Protein AF-0000000066996683 (afdb_homodimer)

Structure (mmCIF, N/CA/C/O backbone):
data_AF-0000000066996683-model_v1
#
loop_
_entity.id
_entity.type
_entity.pdbx_description
1 polymer 'Ribonuclease 3'
#
loop_
_atom_site.group_PDB
_atom_site.id
_atom_site.type_symbol
_atom_site.label_atom_id
_atom_site.label_alt_id
_atom_site.label_comp_id
_atom_site.label_asym_id
_atom_site.label_entity_id
_atom_site.label_seq_id
_atom_site.pdbx_PDB_ins_code
_atom_site.Cartn_x
_atom_site.Cartn_y
_atom_site.Cartn_z
_atom_site.occupancy
_atom_site.B_iso_or_equiv
_atom_site.auth_seq_id
_atom_site.auth_comp_id
_atom_site.auth_asym_id
_atom_site.auth_atom_id
_atom_site.pdbx_PDB_model_num
ATOM 1 N N . MET A 1 1 ? -14.445 -39.344 -27.953 1 36.22 1 MET A N 1
ATOM 2 C CA . MET A 1 1 ? -14.539 -37.875 -28.078 1 36.22 1 MET A CA 1
ATOM 3 C C . MET A 1 1 ? -13.969 -37.219 -26.844 1 36.22 1 MET A C 1
ATOM 5 O O . MET A 1 1 ? -14.578 -37.25 -25.766 1 36.22 1 MET A O 1
ATOM 9 N N . SER A 1 2 ? -12.633 -37.344 -26.516 1 36.19 2 SER A N 1
ATOM 10 C CA . SER A 1 2 ? -11.844 -36.969 -25.344 1 36.19 2 SER A CA 1
ATOM 11 C C . SER A 1 2 ? -11.969 -35.469 -25.031 1 36.19 2 SER A C 1
ATOM 13 O O . SER A 1 2 ? -11.555 -34.625 -25.828 1 36.19 2 SER A O 1
ATOM 15 N N . GLY A 1 3 ? -13.125 -35 -24.531 1 36.84 3 GLY A N 1
ATOM 16 C CA . GLY A 1 3 ? -13.398 -33.625 -24.172 1 36.84 3 GLY A CA 1
ATOM 17 C C . GLY A 1 3 ? -12.203 -32.938 -23.516 1 36.84 3 GLY A C 1
ATOM 18 O O . GLY A 1 3 ? -11.852 -33.25 -22.391 1 36.84 3 GLY A O 1
ATOM 19 N N . LEU A 1 4 ? -11.195 -32.562 -24.219 1 37.62 4 LEU A N 1
ATOM 20 C CA . LEU A 1 4 ? -10.016 -31.812 -23.781 1 37.62 4 LEU A CA 1
ATOM 21 C C . LEU A 1 4 ? -10.406 -30.703 -22.812 1 37.62 4 LEU A C 1
ATOM 23 O O . LEU A 1 4 ? -11.234 -29.844 -23.156 1 37.62 4 LEU A O 1
ATOM 27 N N . LEU A 1 5 ? -10.648 -31 -21.562 1 40.16 5 LEU A N 1
ATOM 28 C CA . LEU A 1 5 ? -10.883 -29.953 -20.562 1 40.16 5 LEU A CA 1
ATOM 29 C C . LEU A 1 5 ? -10.109 -28.688 -20.922 1 40.16 5 LEU A C 1
ATOM 31 O O . LEU A 1 5 ? -9.016 -28.766 -21.484 1 40.16 5 LEU A O 1
ATOM 35 N N . PRO A 1 6 ? -10.789 -27.656 -21.312 1 43.16 6 PRO A N 1
ATOM 36 C CA . PRO A 1 6 ? -10.07 -26.422 -21.609 1 43.16 6 PRO A CA 1
ATOM 37 C C . PRO A 1 6 ? -8.859 -26.203 -20.719 1 43.16 6 PRO A C 1
ATOM 39 O O . PRO A 1 6 ? -8.828 -26.703 -19.594 1 43.16 6 PRO A O 1
ATOM 42 N N . PRO A 1 7 ? -7.66 -25.984 -21.25 1 43.66 7 PRO A N 1
ATOM 43 C CA . PRO A 1 7 ? -6.48 -25.75 -20.422 1 43.66 7 PRO A CA 1
ATOM 44 C C . PRO A 1 7 ? -6.789 -24.891 -19.203 1 43.66 7 PRO A C 1
ATOM 46 O O . PRO A 1 7 ? -7.602 -23.953 -19.281 1 43.66 7 PRO A O 1
ATOM 49 N N . LEU A 1 8 ? -6.758 -25.406 -17.984 1 46.69 8 LEU A N 1
ATOM 50 C CA . LEU A 1 8 ? -6.961 -24.703 -16.734 1 46.69 8 LEU A CA 1
ATOM 51 C C . LEU A 1 8 ? -6.391 -23.281 -16.812 1 46.69 8 LEU A C 1
ATOM 53 O O . LEU A 1 8 ? -5.211 -23.109 -17.109 1 46.69 8 LEU A O 1
ATOM 57 N N . GLN A 1 9 ? -7.215 -22.375 -17.25 1 60.06 9 GLN A N 1
ATOM 58 C CA . GLN A 1 9 ? -6.77 -21 -17.297 1 60.06 9 GLN A CA 1
ATOM 59 C C . GLN A 1 9 ? -6.32 -20.516 -15.914 1 60.06 9 GLN A C 1
ATOM 61 O O . GLN A 1 9 ? -7.004 -20.766 -14.914 1 60.06 9 GLN A O 1
ATOM 66 N N . ALA A 1 10 ? -5.055 -20.219 -15.797 1 65.69 10 ALA A N 1
ATOM 67 C CA . ALA A 1 10 ? -4.516 -19.734 -14.523 1 65.69 10 ALA A CA 1
ATOM 68 C C . ALA A 1 10 ? -5.297 -18.531 -14.023 1 65.69 10 ALA A C 1
ATOM 70 O O . ALA A 1 10 ? -5.766 -17.719 -14.82 1 65.69 10 ALA A O 1
ATOM 71 N N . PRO A 1 11 ? -5.766 -18.547 -12.742 1 71.69 11 PRO A N 1
ATOM 72 C CA . PRO A 1 11 ? -6.281 -17.297 -12.18 1 71.69 11 PRO A CA 1
ATOM 73 C C . PRO A 1 11 ? -5.332 -16.125 -12.398 1 71.69 11 PRO A C 1
ATOM 75 O O . PRO A 1 11 ? -4.137 -16.328 -12.625 1 71.69 11 PRO A O 1
ATOM 78 N N . PRO A 1 12 ? -5.941 -15.047 -12.469 1 70.56 12 PRO A N 1
ATOM 79 C CA . PRO A 1 12 ? -7.344 -14.703 -12.242 1 70.56 12 PRO A CA 1
ATOM 80 C C . PRO A 1 12 ? -8.188 -14.82 -13.508 1 70.56 12 PRO A C 1
ATOM 82 O O . PRO A 1 12 ? -7.801 -14.32 -14.57 1 70.56 12 PRO A O 1
ATOM 85 N N . ARG A 1 13 ? -9.359 -15.375 -13.422 1 73 13 ARG A N 1
ATOM 86 C CA . ARG A 1 13 ? -10.227 -15.68 -14.562 1 73 13 ARG A CA 1
ATOM 87 C C . ARG A 1 13 ? -10.945 -14.422 -15.055 1 73 13 ARG A C 1
ATOM 89 O O . ARG A 1 13 ? -11.422 -14.383 -16.188 1 73 13 ARG A O 1
ATOM 96 N N . ASN A 1 14 ? -10.938 -13.398 -14.266 1 77.94 14 ASN A N 1
ATOM 97 C CA . ASN A 1 14 ? -11.641 -12.18 -14.641 1 77.94 14 ASN A CA 1
ATOM 98 C C . ASN A 1 14 ? -10.672 -11.102 -15.125 1 77.94 14 ASN A C 1
ATOM 100 O O . ASN A 1 14 ? -10.969 -9.906 -15.039 1 77.94 14 ASN A O 1
ATOM 104 N N . TYR A 1 15 ? -9.477 -11.516 -15.406 1 87.88 15 TYR A N 1
ATOM 105 C CA . TYR A 1 15 ? -8.477 -10.594 -15.922 1 87.88 15 TYR A CA 1
ATOM 106 C C . TYR A 1 15 ? -7.68 -11.242 -17.062 1 87.88 15 TYR A C 1
ATOM 108 O O . TYR A 1 15 ? -7.184 -12.359 -16.922 1 87.88 15 TYR A O 1
ATOM 116 N N . ARG A 1 16 ? -7.609 -10.562 -18.125 1 89.38 16 ARG A N 1
ATOM 117 C CA . ARG A 1 16 ? -6.805 -11.039 -19.25 1 89.38 16 ARG A CA 1
ATOM 118 C C . ARG A 1 16 ? -5.512 -10.234 -19.375 1 89.38 16 ARG A C 1
ATOM 120 O O . ARG A 1 16 ? -5.543 -9.031 -19.641 1 89.38 16 ARG A O 1
ATOM 127 N N . PHE A 1 17 ? -4.461 -10.922 -19.266 1 93.06 17 PHE A N 1
ATOM 128 C CA . PHE A 1 17 ? -3.16 -10.266 -19.297 1 93.06 17 PHE A CA 1
ATOM 129 C C . PHE A 1 17 ? -2.814 -9.836 -20.719 1 93.06 17 PHE A C 1
ATOM 131 O O . PHE A 1 17 ? -2.906 -10.625 -21.656 1 93.06 17 PHE A O 1
ATOM 138 N N . SER A 1 18 ? -2.445 -8.617 -20.891 1 93.19 18 SER A N 1
ATOM 139 C CA . SER A 1 18 ? -1.873 -8.133 -22.141 1 93.19 18 SER A CA 1
ATOM 140 C C . SER A 1 18 ? -0.447 -8.648 -22.328 1 93.19 18 SER A C 1
ATOM 142 O O . SER A 1 18 ? -0.005 -8.867 -23.469 1 93.19 18 SER A O 1
ATOM 144 N N . THR A 1 19 ? 0.293 -8.805 -21.203 1 91.81 19 THR A N 1
ATOM 145 C CA . THR A 1 19 ? 1.646 -9.344 -21.156 1 91.81 19 THR A CA 1
ATOM 146 C C . THR A 1 19 ? 1.671 -10.68 -20.406 1 91.81 19 THR A C 1
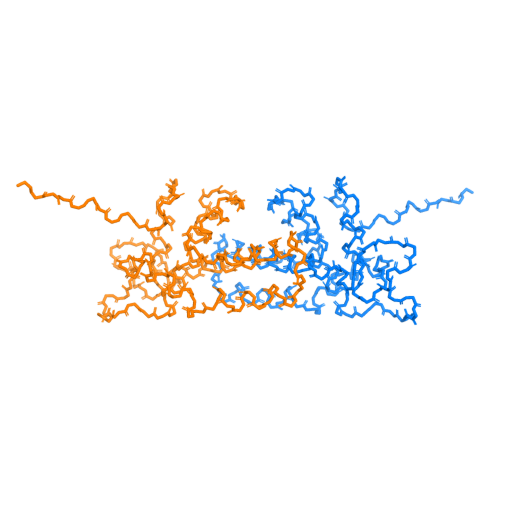ATOM 148 O O . THR A 1 19 ? 1.856 -10.711 -19.188 1 91.81 19 THR A O 1
ATOM 151 N N . PRO A 1 20 ? 1.553 -11.695 -21.141 1 89.5 20 PRO A N 1
ATOM 152 C CA . PRO A 1 20 ? 1.432 -13 -20.5 1 89.5 20 PRO A CA 1
ATOM 153 C C . PRO A 1 20 ? 2.631 -13.344 -19.625 1 89.5 20 PRO A C 1
ATOM 155 O O . PRO A 1 20 ? 2.496 -14.086 -18.641 1 89.5 20 PRO A O 1
ATOM 158 N N . THR A 1 21 ? 3.756 -12.75 -19.922 1 90.69 21 THR A N 1
ATOM 159 C CA . THR A 1 21 ? 4.965 -13.062 -19.172 1 90.69 21 THR A CA 1
ATOM 160 C C . THR A 1 21 ? 4.84 -12.594 -17.734 1 90.69 21 THR A C 1
ATOM 162 O O . THR A 1 21 ? 5.523 -13.109 -16.844 1 90.69 21 THR A O 1
ATOM 165 N N . LEU A 1 22 ? 4.02 -11.609 -17.5 1 93.81 22 LEU A N 1
ATOM 166 C CA . LEU A 1 22 ? 3.777 -11.156 -16.125 1 93.81 22 LEU A CA 1
ATOM 167 C C . LEU A 1 22 ? 3.061 -12.234 -15.32 1 93.81 22 LEU A C 1
ATOM 169 O O . LEU A 1 22 ? 3.354 -12.43 -14.141 1 93.81 22 LEU A O 1
ATOM 173 N N . LEU A 1 23 ? 2.131 -12.891 -15.984 1 92 23 LEU A N 1
ATOM 174 C CA . LEU A 1 23 ? 1.454 -14.008 -15.328 1 92 23 LEU A CA 1
ATOM 175 C C . LEU A 1 23 ? 2.436 -15.133 -15.023 1 92 23 LEU A C 1
ATOM 177 O O . LEU A 1 23 ? 2.408 -15.703 -13.93 1 92 23 LEU A O 1
ATOM 181 N N . ASP A 1 24 ? 3.27 -15.422 -15.984 1 90.12 24 ASP A N 1
ATOM 182 C CA . ASP A 1 24 ? 4.289 -16.438 -15.773 1 90.12 24 ASP A CA 1
ATOM 183 C C . ASP A 1 24 ? 5.184 -16.094 -14.586 1 90.12 24 ASP A C 1
ATOM 185 O O . ASP A 1 24 ? 5.406 -16.922 -13.703 1 90.12 24 ASP A O 1
ATOM 189 N N . GLU A 1 25 ? 5.664 -14.898 -14.531 1 92.69 25 GLU A N 1
ATOM 190 C CA . GLU A 1 25 ? 6.535 -14.461 -13.445 1 92.69 25 GLU A CA 1
ATOM 191 C C . GLU A 1 25 ? 5.832 -14.578 -12.094 1 92.69 25 GLU A C 1
ATOM 193 O O . GLU A 1 25 ? 6.445 -14.984 -11.102 1 92.69 25 GLU A O 1
ATOM 198 N N . ALA A 1 26 ? 4.547 -14.25 -12.078 1 95 26 ALA A N 1
ATOM 199 C CA . ALA A 1 26 ? 3.785 -14.266 -10.836 1 95 26 ALA A CA 1
ATOM 200 C C . ALA A 1 26 ? 3.701 -15.672 -10.258 1 95 26 ALA A C 1
ATOM 202 O O . ALA A 1 26 ? 3.529 -15.852 -9.047 1 95 26 ALA A O 1
ATOM 203 N N . THR A 1 27 ? 3.871 -16.672 -11.125 1 93.5 27 THR A N 1
ATOM 204 C CA . THR A 1 27 ? 3.654 -18.031 -10.672 1 93.5 27 THR A CA 1
ATOM 205 C C . THR A 1 27 ? 4.984 -18.734 -10.391 1 93.5 27 THR A C 1
ATOM 207 O O . THR A 1 27 ? 5.008 -19.875 -9.953 1 93.5 27 THR A O 1
ATOM 210 N N . ILE A 1 28 ? 6.055 -18.062 -10.547 1 91.5 28 ILE A N 1
ATOM 211 C CA . ILE A 1 28 ? 7.371 -18.656 -10.32 1 91.5 28 ILE A CA 1
ATOM 212 C C . ILE A 1 28 ? 7.82 -18.391 -8.891 1 91.5 28 ILE A C 1
ATOM 214 O O . ILE A 1 28 ? 8.07 -17.234 -8.516 1 91.5 28 ILE A O 1
ATOM 218 N N . ALA A 1 29 ? 7.906 -19.406 -8.125 1 90.5 29 ALA A N 1
ATOM 219 C CA . ALA A 1 29 ? 8.383 -19.266 -6.75 1 90.5 29 ALA A CA 1
ATOM 220 C C . ALA A 1 29 ? 9.867 -18.906 -6.719 1 90.5 29 ALA A C 1
ATOM 222 O O . ALA A 1 29 ? 10.594 -19.156 -7.688 1 90.5 29 ALA A O 1
ATOM 223 N N . ALA A 1 30 ? 10.328 -18.359 -5.633 1 85.06 30 ALA A N 1
ATOM 224 C CA . ALA A 1 30 ? 11.75 -18.078 -5.445 1 85.06 30 ALA A CA 1
ATOM 225 C C . ALA A 1 30 ? 12.57 -19.359 -5.391 1 85.06 30 ALA A C 1
ATOM 227 O O . ALA A 1 30 ? 12.094 -20.391 -4.895 1 85.06 30 ALA A O 1
ATOM 228 N N . GLY A 1 31 ? 13.859 -19.281 -5.941 1 78.94 31 GLY A N 1
ATOM 229 C CA . GLY A 1 31 ? 14.781 -20.391 -5.828 1 78.94 31 GLY A CA 1
ATOM 230 C C . GLY A 1 31 ? 14.766 -21.297 -7.043 1 78.94 31 GLY A C 1
ATOM 231 O O . GLY A 1 31 ? 15.562 -22.234 -7.133 1 78.94 31 GLY A O 1
ATOM 232 N N . VAL A 1 32 ? 13.836 -21.141 -7.914 1 74.88 32 VAL A N 1
ATOM 233 C CA . VAL A 1 32 ? 13.805 -21.953 -9.125 1 74.88 32 VAL A CA 1
ATOM 234 C C . VAL A 1 32 ? 14.992 -21.609 -10.016 1 74.88 32 VAL A C 1
ATOM 236 O O . VAL A 1 32 ? 15.227 -20.438 -10.32 1 74.88 32 VAL A O 1
ATOM 239 N N . PRO A 1 33 ? 15.992 -22.609 -10.258 1 68.38 33 PRO A N 1
ATOM 240 C CA . PRO A 1 33 ? 17.188 -22.359 -11.07 1 68.38 33 PRO A CA 1
ATOM 241 C C . PRO A 1 33 ? 16.844 -21.844 -12.469 1 68.38 33 PRO A C 1
ATOM 243 O O . PRO A 1 33 ? 15.797 -22.219 -13.023 1 68.38 33 PRO A O 1
ATOM 246 N N . ALA A 1 34 ? 17.594 -20.797 -12.852 1 60.56 34 ALA A N 1
ATOM 247 C CA . ALA A 1 34 ? 17.422 -20.188 -14.164 1 60.56 34 ALA A CA 1
ATOM 248 C C . ALA A 1 34 ? 17.531 -21.219 -15.281 1 60.56 34 ALA A C 1
ATOM 250 O O . ALA A 1 34 ? 16.938 -21.047 -16.344 1 60.56 34 ALA A O 1
ATOM 251 N N . ASP A 1 35 ? 18.641 -22.109 -15.195 1 54.16 35 ASP A N 1
ATOM 252 C CA . ASP A 1 35 ? 18.859 -23 -16.328 1 54.16 35 ASP A CA 1
ATOM 253 C C . ASP A 1 35 ? 17.578 -23.719 -16.734 1 54.16 35 ASP A C 1
ATOM 255 O O . ASP A 1 35 ? 17.578 -24.484 -17.703 1 54.16 35 ASP A O 1
ATOM 259 N N . SER A 1 36 ? 16.719 -23.875 -15.82 1 47.78 36 SER A N 1
ATOM 260 C CA . SER A 1 36 ? 15.539 -24.594 -16.297 1 47.78 36 SER A CA 1
ATOM 261 C C . SER A 1 36 ? 14.852 -23.844 -17.438 1 47.78 36 SER A C 1
ATOM 263 O O . SER A 1 36 ? 15 -22.625 -17.562 1 47.78 36 SER A O 1
ATOM 265 N N . GLN A 1 37 ?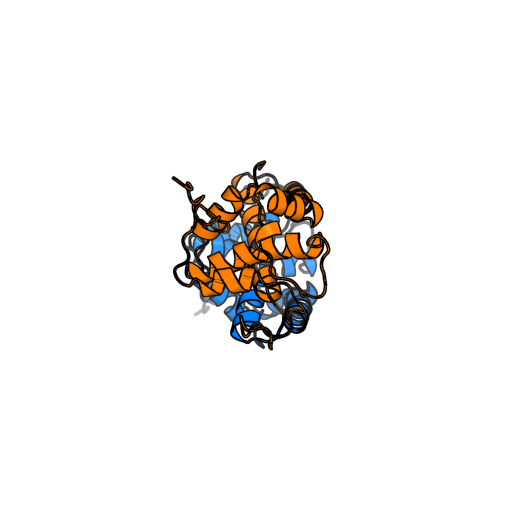 14.57 -24.422 -18.531 1 44.75 37 GLN A N 1
ATOM 266 C CA . GLN A 1 37 ? 14.117 -23.797 -19.781 1 44.75 37 GLN A CA 1
ATOM 267 C C . GLN A 1 37 ? 13.477 -22.438 -19.516 1 44.75 37 GLN A C 1
ATOM 269 O O . GLN A 1 37 ? 13.07 -21.734 -20.438 1 44.75 37 GLN A O 1
ATOM 274 N N . HIS A 1 38 ? 12.625 -22.328 -18.609 1 45.69 38 HIS A N 1
ATOM 275 C CA . HIS A 1 38 ? 11.68 -21.219 -18.641 1 45.69 38 HIS A CA 1
ATOM 276 C C . HIS A 1 38 ? 12.383 -19.891 -18.422 1 45.69 38 HIS A C 1
ATOM 278 O O . HIS A 1 38 ? 12.531 -19.109 -19.359 1 45.69 38 HIS A O 1
ATOM 284 N N . ILE A 1 39 ? 11.789 -18.859 -17.562 1 46.19 39 ILE A N 1
ATOM 285 C CA . ILE A 1 39 ? 11.773 -17.406 -17.516 1 46.19 39 ILE A CA 1
ATOM 286 C C . ILE A 1 39 ? 12.977 -16.906 -16.719 1 46.19 39 ILE A C 1
ATOM 288 O O . ILE A 1 39 ? 13.461 -17.594 -15.82 1 46.19 39 ILE A O 1
ATOM 292 N N . ASN A 1 40 ? 13.852 -16.219 -17.281 1 44.88 40 ASN A N 1
ATOM 293 C CA . ASN A 1 40 ? 14.883 -15.375 -16.688 1 44.88 40 ASN A CA 1
ATOM 294 C C . ASN A 1 40 ? 14.445 -14.82 -15.336 1 44.88 40 ASN A C 1
ATOM 296 O O . ASN A 1 40 ? 14.375 -13.609 -15.148 1 44.88 40 ASN A O 1
ATOM 300 N N . ALA A 1 41 ? 13.375 -15.484 -14.742 1 49.34 41 ALA A N 1
ATOM 301 C CA . ALA A 1 41 ? 13.117 -14.93 -13.414 1 49.34 41 ALA A CA 1
ATOM 302 C C . ALA A 1 41 ? 14.328 -15.109 -12.5 1 49.34 41 ALA A C 1
ATOM 304 O O . ALA A 1 41 ? 14.852 -16.219 -12.367 1 49.34 41 ALA A O 1
ATOM 305 N N . GLY A 1 42 ? 15.234 -14.344 -12.539 1 51.47 42 GLY A N 1
ATOM 306 C CA . GLY A 1 42 ? 16.359 -14.445 -11.617 1 51.47 42 GLY A CA 1
ATOM 307 C C . GLY A 1 42 ? 15.984 -15.102 -10.305 1 51.47 42 GLY A C 1
ATOM 308 O O . GLY A 1 42 ? 14.883 -15.633 -10.156 1 51.47 42 GLY A O 1
ATOM 309 N N . THR A 1 43 ? 16.891 -15.242 -9.297 1 61.22 43 THR A N 1
ATOM 310 C CA . THR A 1 43 ? 16.859 -15.836 -7.965 1 61.22 43 THR A CA 1
ATOM 311 C C . THR A 1 43 ? 15.719 -15.258 -7.137 1 61.22 43 THR A C 1
ATOM 313 O O . THR A 1 43 ? 15.242 -15.898 -6.191 1 61.22 43 THR A O 1
ATOM 316 N N . GLN A 1 44 ? 15.047 -14.281 -7.633 1 78.06 44 GLN A N 1
ATOM 317 C CA . GLN A 1 44 ? 14.07 -13.641 -6.75 1 78.06 44 GLN A CA 1
ATOM 318 C C . GLN A 1 44 ? 12.656 -14.133 -7.047 1 78.06 44 GLN A C 1
ATOM 320 O O . GLN A 1 44 ? 11.766 -14.023 -6.203 1 78.06 44 GLN A O 1
ATOM 325 N N . GLY A 1 45 ? 12.328 -14.828 -8.273 1 88.62 45 GLY A N 1
ATOM 326 C CA . GLY A 1 45 ? 11.008 -15.32 -8.617 1 88.62 45 GLY A CA 1
ATOM 327 C C . GLY A 1 45 ? 9.945 -14.234 -8.594 1 88.62 45 GLY A C 1
ATOM 328 O O . GLY A 1 45 ? 10.117 -13.18 -9.195 1 88.62 45 GLY A O 1
ATOM 329 N N . ASN A 1 46 ? 8.828 -14.516 -7.902 1 94.81 46 ASN A N 1
ATOM 330 C CA . ASN A 1 46 ? 7.691 -13.594 -7.93 1 94.81 46 ASN A CA 1
ATOM 331 C C . ASN A 1 46 ? 7.684 -12.68 -6.711 1 94.81 46 ASN A C 1
ATOM 333 O O . ASN A 1 46 ? 6.688 -12.008 -6.438 1 94.81 46 ASN A O 1
ATOM 337 N N . LYS A 1 47 ? 8.797 -12.508 -6.008 1 95.31 47 LYS A N 1
ATOM 338 C CA . LYS A 1 47 ? 8.828 -11.82 -4.719 1 95.31 47 LYS A CA 1
ATOM 339 C C . LYS A 1 47 ? 8.672 -10.312 -4.895 1 95.31 47 LYS A C 1
ATOM 341 O O . LYS A 1 47 ? 8.062 -9.648 -4.051 1 95.31 47 LYS A O 1
ATOM 346 N N . THR A 1 48 ? 9.227 -9.773 -5.961 1 94.56 48 THR A N 1
ATOM 347 C CA . THR A 1 48 ? 9.078 -8.344 -6.172 1 94.56 48 THR A CA 1
ATOM 348 C C . THR A 1 48 ? 7.641 -7.996 -6.555 1 94.56 48 THR A C 1
ATOM 350 O O . THR A 1 48 ? 7.113 -6.961 -6.145 1 94.56 48 THR A O 1
ATOM 353 N N . LEU A 1 49 ? 7.012 -8.828 -7.332 1 96.81 49 LEU A N 1
ATOM 354 C CA . LEU A 1 49 ? 5.598 -8.656 -7.637 1 96.81 49 LEU A CA 1
ATOM 355 C C . LEU A 1 49 ? 4.75 -8.781 -6.371 1 96.81 49 LEU A C 1
ATOM 357 O O . LEU A 1 49 ? 3.77 -8.055 -6.203 1 96.81 49 LEU A O 1
ATOM 361 N N . ALA A 1 50 ? 5.184 -9.68 -5.527 1 97.75 50 ALA A N 1
ATOM 362 C CA . ALA A 1 50 ? 4.449 -9.906 -4.285 1 97.75 50 ALA A CA 1
ATOM 363 C C . ALA A 1 50 ? 4.504 -8.672 -3.385 1 97.75 50 ALA A C 1
ATOM 365 O O . ALA A 1 50 ? 3.533 -8.367 -2.686 1 97.75 50 ALA A O 1
ATOM 366 N N . LEU A 1 51 ? 5.629 -8.008 -3.391 1 97.5 51 LEU A N 1
ATOM 367 C CA . LEU A 1 51 ? 5.723 -6.762 -2.631 1 97.5 51 LEU A CA 1
ATOM 368 C C . LEU A 1 51 ? 4.691 -5.75 -3.117 1 97.5 51 LEU A C 1
ATOM 370 O O . LEU A 1 51 ? 4.043 -5.078 -2.309 1 97.5 51 LEU A O 1
ATOM 374 N N . ILE A 1 52 ? 4.566 -5.68 -4.383 1 98.25 52 ILE A N 1
ATOM 375 C CA . ILE A 1 52 ? 3.586 -4.785 -4.988 1 98.25 52 ILE A CA 1
ATOM 376 C C . ILE A 1 52 ? 2.178 -5.223 -4.598 1 98.25 52 ILE A C 1
ATOM 378 O O . ILE A 1 52 ? 1.362 -4.402 -4.168 1 98.25 52 ILE A O 1
ATOM 382 N N . GLY A 1 53 ? 1.898 -6.488 -4.707 1 98.25 53 GLY A N 1
ATOM 383 C CA . GLY A 1 53 ? 0.593 -7.023 -4.352 1 98.25 53 GLY A CA 1
ATOM 384 C C . GLY A 1 53 ? 0.229 -6.797 -2.898 1 98.25 53 GLY A C 1
ATOM 385 O O . GLY A 1 53 ? -0.915 -6.457 -2.584 1 98.25 53 GLY A O 1
ATOM 386 N N . ASP A 1 54 ? 1.172 -6.984 -2.043 1 97.44 54 ASP A N 1
ATOM 387 C CA . ASP A 1 54 ? 0.956 -6.75 -0.619 1 97.44 54 ASP A CA 1
ATOM 388 C C . ASP A 1 54 ? 0.556 -5.301 -0.358 1 97.44 54 ASP A C 1
ATOM 390 O O . ASP A 1 54 ? -0.388 -5.035 0.39 1 97.44 54 ASP A O 1
ATOM 394 N N . ALA A 1 55 ? 1.259 -4.398 -0.949 1 98 55 ALA A N 1
ATOM 395 C CA . ALA A 1 55 ? 0.941 -2.982 -0.8 1 98 55 ALA A CA 1
ATOM 396 C C . ALA A 1 55 ? -0.457 -2.676 -1.327 1 98 55 ALA A C 1
ATOM 398 O O . ALA A 1 55 ? -1.18 -1.858 -0.751 1 98 55 ALA A O 1
ATOM 399 N N . LEU A 1 56 ? -0.813 -3.311 -2.387 1 98.44 56 LEU A N 1
ATOM 400 C CA . LEU A 1 56 ? -2.117 -3.064 -2.99 1 98.44 56 LEU A CA 1
ATOM 401 C C . LEU A 1 56 ? -3.236 -3.598 -2.104 1 98.44 56 LEU A C 1
ATOM 403 O O . LEU A 1 56 ? -4.309 -2.994 -2.02 1 98.44 56 LEU A O 1
ATOM 407 N N . ILE A 1 57 ? -3.033 -4.711 -1.482 1 97.5 57 ILE A N 1
ATOM 408 C CA . ILE A 1 57 ? -4.02 -5.25 -0.55 1 97.5 57 ILE A CA 1
ATOM 409 C C . ILE A 1 57 ? -4.227 -4.266 0.602 1 97.5 57 ILE A C 1
ATOM 411 O O . ILE A 1 57 ? -5.363 -3.973 0.977 1 97.5 57 ILE A O 1
ATOM 415 N N . ARG A 1 58 ? -3.131 -3.746 1.089 1 97.44 58 ARG A N 1
ATOM 416 C CA . ARG A 1 58 ? -3.203 -2.758 2.16 1 97.44 58 ARG A CA 1
ATOM 417 C C . ARG A 1 58 ? -3.949 -1.509 1.701 1 97.44 58 ARG A C 1
ATOM 419 O O . ARG A 1 58 ? -4.781 -0.971 2.436 1 97.44 58 ARG A O 1
ATOM 426 N N . LEU A 1 59 ? -3.623 -1.087 0.507 1 98.19 59 LEU A N 1
ATOM 427 C CA . LEU A 1 59 ? -4.27 0.093 -0.056 1 98.19 59 LEU A CA 1
ATOM 428 C C . LEU A 1 59 ? -5.77 -0.135 -0.218 1 98.19 59 LEU A C 1
ATOM 430 O O . LEU A 1 59 ? -6.574 0.737 0.118 1 98.19 59 LEU A O 1
ATOM 434 N N . ASP A 1 60 ? -6.133 -1.249 -0.711 1 97.38 60 ASP A N 1
ATOM 435 C CA . ASP A 1 60 ? -7.535 -1.587 -0.913 1 97.38 60 ASP A CA 1
ATOM 436 C C . ASP A 1 60 ? -8.297 -1.575 0.41 1 97.38 60 ASP A C 1
ATOM 438 O O . ASP A 1 60 ? -9.391 -1.003 0.5 1 97.38 60 ASP A O 1
ATOM 442 N N . VAL A 1 61 ? -7.758 -2.182 1.436 1 96.44 61 VAL A N 1
ATOM 443 C CA . VAL A 1 61 ? -8.391 -2.234 2.75 1 96.44 61 VAL A CA 1
ATOM 444 C C . VAL A 1 61 ? -8.523 -0.822 3.316 1 96.44 61 VAL A C 1
ATOM 446 O O . VAL A 1 61 ? -9.57 -0.465 3.865 1 96.44 61 VAL A O 1
ATOM 449 N N . ALA A 1 62 ? -7.488 -0.048 3.182 1 97.12 62 ALA A N 1
ATOM 450 C CA . ALA A 1 62 ? -7.5 1.316 3.703 1 97.12 62 ALA A CA 1
ATOM 451 C C . ALA A 1 62 ? -8.578 2.154 3.023 1 97.12 62 ALA A C 1
ATOM 453 O O . ALA A 1 62 ? -9.336 2.863 3.691 1 97.12 62 ALA A O 1
ATOM 454 N N . VAL A 1 63 ? -8.672 2.053 1.7 1 97.25 63 VAL A N 1
ATOM 455 C CA . VAL A 1 63 ? -9.648 2.826 0.942 1 97.25 63 VAL A CA 1
ATOM 456 C C . VAL A 1 63 ? -11.062 2.385 1.317 1 97.25 63 VAL A C 1
ATOM 458 O O . VAL A 1 63 ? -11.938 3.219 1.56 1 97.25 63 VAL A O 1
ATOM 461 N N . LYS A 1 64 ? -11.258 1.127 1.413 1 95.31 64 LYS A N 1
ATOM 462 C CA . LYS A 1 64 ? -12.57 0.609 1.781 1 95.31 64 LYS A CA 1
ATOM 463 C C . LYS A 1 64 ? -12.953 1.029 3.197 1 95.31 64 LYS A C 1
ATOM 465 O O . LYS A 1 64 ? -14.109 1.349 3.467 1 95.31 64 LYS A O 1
ATOM 470 N N . SER A 1 65 ? -11.984 0.942 4.051 1 93.62 65 SER A N 1
ATOM 471 C CA . SER A 1 65 ? -12.234 1.355 5.43 1 93.62 65 SER A CA 1
ATOM 472 C C . SER A 1 65 ? -12.633 2.826 5.5 1 93.62 65 SER A C 1
ATOM 474 O O . SER A 1 65 ? -13.5 3.203 6.293 1 93.62 65 SER A O 1
ATOM 476 N N . ARG A 1 66 ? -11.984 3.607 4.699 1 93.5 66 ARG A N 1
ATOM 477 C CA . ARG A 1 66 ? -12.32 5.027 4.648 1 93.5 66 ARG A CA 1
ATOM 478 C C . ARG A 1 66 ? -13.742 5.242 4.133 1 93.5 66 ARG A C 1
ATOM 480 O O . ARG A 1 66 ? -14.508 6.016 4.715 1 93.5 66 ARG A O 1
ATOM 487 N N . VAL A 1 67 ? -14.078 4.547 3.082 1 93 67 VAL A N 1
ATOM 488 C CA . VAL A 1 67 ? -15.398 4.676 2.475 1 93 67 VAL A CA 1
ATOM 489 C C . VAL A 1 67 ? -16.469 4.215 3.461 1 93 67 VAL A C 1
ATOM 491 O O . VAL A 1 67 ? -17.516 4.855 3.602 1 93 67 VAL A O 1
ATOM 494 N N . ALA A 1 68 ? -16.109 3.201 4.203 1 93.12 68 ALA A N 1
ATOM 495 C CA . ALA A 1 68 ? -17.062 2.617 5.145 1 93.12 68 ALA A CA 1
ATOM 496 C C . ALA A 1 68 ? -17.062 3.373 6.469 1 93.12 68 ALA A C 1
ATOM 498 O O . ALA A 1 68 ? -17.906 3.135 7.332 1 93.12 68 ALA A O 1
ATOM 499 N N . GLU A 1 69 ? -16.062 4.191 6.621 1 91.5 69 GLU A N 1
ATOM 500 C CA . GLU A 1 69 ? -15.883 4.918 7.875 1 91.5 69 GLU A CA 1
ATOM 501 C C . GLU A 1 69 ? -15.805 3.959 9.062 1 91.5 69 GLU A C 1
ATOM 503 O O . GLU A 1 69 ? -16.438 4.184 10.094 1 91.5 69 GLU A O 1
ATOM 508 N N . SER A 1 70 ? -15.117 2.885 8.891 1 90.31 70 SER A N 1
ATOM 509 C CA . SER A 1 70 ? -15.055 1.837 9.906 1 90.31 70 SER A CA 1
ATOM 510 C C . SER A 1 70 ? -13.961 2.123 10.93 1 90.31 70 SER A C 1
ATOM 512 O O . SER A 1 70 ? -13.922 1.504 11.992 1 90.31 70 SER A O 1
ATOM 514 N N . GLY A 1 71 ? -13.023 3.082 10.641 1 88.19 71 GLY A N 1
ATOM 515 C CA . GLY A 1 71 ? -11.961 3.443 11.57 1 88.19 71 GLY A CA 1
ATOM 516 C C . GLY A 1 71 ? -10.695 2.627 11.383 1 88.19 71 GLY A C 1
ATOM 517 O O . GLY A 1 71 ? -10.711 1.601 10.703 1 88.19 71 GLY A O 1
ATOM 518 N N . THR A 1 72 ? -9.562 3.049 11.961 1 93.19 72 THR A N 1
ATOM 519 C CA . THR A 1 72 ? -8.25 2.445 11.766 1 93.19 72 THR A CA 1
ATOM 520 C C . THR A 1 72 ? -8.18 1.078 12.438 1 93.19 72 THR A C 1
ATOM 522 O O . THR A 1 72 ? -7.512 0.169 11.938 1 93.19 72 THR A O 1
ATOM 525 N N . GLY A 1 73 ? -8.844 0.945 13.578 1 92.38 73 GLY A N 1
ATOM 526 C CA . GLY A 1 73 ? -8.852 -0.335 14.273 1 92.38 73 GLY A CA 1
ATOM 527 C C . GLY A 1 73 ? -9.43 -1.461 13.43 1 92.38 73 GLY A C 1
ATOM 528 O O . GLY A 1 73 ? -8.812 -2.521 13.305 1 92.38 73 GLY A O 1
ATOM 529 N N . ARG A 1 74 ? -10.555 -1.192 12.914 1 92.06 74 ARG A N 1
ATOM 530 C CA . ARG A 1 74 ? -11.195 -2.199 12.07 1 92.06 74 ARG A CA 1
ATOM 531 C C . ARG A 1 74 ? -10.359 -2.48 10.828 1 92.06 74 ARG A C 1
ATOM 533 O O . ARG A 1 74 ? -10.242 -3.631 10.398 1 92.06 74 ARG A O 1
ATOM 540 N N . ALA A 1 75 ? -9.797 -1.443 10.164 1 93.75 75 ALA A N 1
ATOM 541 C CA . ALA A 1 75 ? -8.945 -1.623 8.992 1 93.75 75 ALA A CA 1
ATOM 542 C C . ALA A 1 75 ? -7.773 -2.553 9.312 1 93.75 75 ALA A C 1
ATOM 544 O O . ALA A 1 75 ? -7.449 -3.443 8.516 1 93.75 75 ALA A O 1
ATOM 545 N N . THR A 1 76 ? -7.191 -2.383 10.492 1 93.81 76 THR A N 1
ATOM 546 C CA . THR A 1 76 ? -6.066 -3.207 10.914 1 93.81 76 THR A CA 1
ATOM 547 C C . THR A 1 76 ? -6.508 -4.648 11.141 1 93.81 76 THR A C 1
ATOM 549 O O . THR A 1 76 ? -5.816 -5.59 10.734 1 93.81 76 THR A O 1
ATOM 552 N N . GLU A 1 77 ? -7.609 -4.77 11.711 1 94.44 77 GLU A N 1
ATOM 553 C CA . GLU A 1 77 ? -8.156 -6.102 11.953 1 94.44 77 GLU A CA 1
ATOM 554 C C . GLU A 1 77 ? -8.406 -6.84 10.641 1 94.44 77 GLU A C 1
ATOM 556 O O . GLU A 1 77 ? -8.039 -8.008 10.5 1 94.44 77 GLU A O 1
ATOM 561 N N . VAL A 1 78 ? -8.992 -6.145 9.75 1 92.81 78 VAL A N 1
ATOM 562 C CA . VAL A 1 78 ? -9.289 -6.73 8.445 1 92.81 78 VAL A CA 1
ATOM 563 C C . VAL A 1 78 ? -7.996 -7.113 7.738 1 92.81 78 VAL A C 1
ATOM 565 O O . VAL A 1 7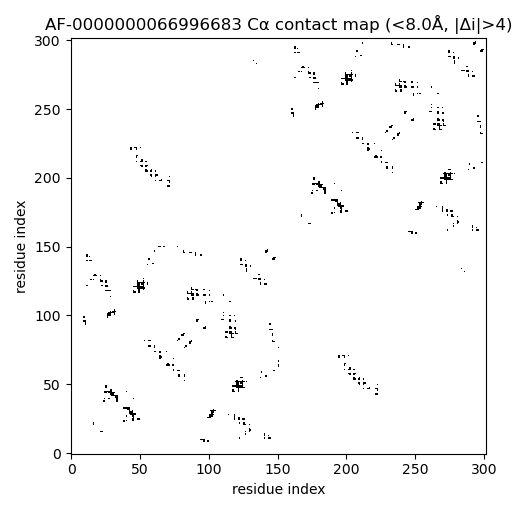8 ? -7.875 -8.219 7.203 1 92.81 78 VAL A O 1
ATOM 568 N N . LEU A 1 79 ? -7.047 -6.234 7.766 1 93.62 79 LEU A N 1
ATOM 569 C CA . LEU A 1 79 ? -5.773 -6.5 7.109 1 93.62 79 LEU A CA 1
ATOM 570 C C . LEU A 1 79 ? -5.09 -7.715 7.73 1 93.62 79 LEU A C 1
ATOM 572 O O . LEU A 1 79 ? -4.543 -8.555 7.012 1 93.62 79 LEU A O 1
ATOM 576 N N . CYS A 1 80 ? -5.113 -7.809 9.023 1 93.69 80 CYS A N 1
ATOM 577 C CA . CYS A 1 80 ? -4.52 -8.945 9.711 1 93.69 80 CYS A CA 1
ATOM 578 C C . CYS A 1 80 ? -5.203 -10.25 9.305 1 93.69 80 CYS A C 1
ATOM 580 O O . CYS A 1 80 ? -4.547 -11.281 9.18 1 93.69 80 CYS A O 1
ATOM 582 N N . GLU A 1 81 ? -6.41 -10.18 9.047 1 91.56 81 GLU A N 1
ATOM 583 C CA . GLU A 1 81 ? -7.176 -11.367 8.688 1 91.56 81 GLU A CA 1
ATOM 584 C C . GLU A 1 81 ? -6.93 -11.758 7.23 1 91.56 81 GLU A C 1
ATOM 586 O O . GLU A 1 81 ? -6.496 -12.875 6.945 1 91.56 81 GLU A O 1
ATOM 591 N N . ILE A 1 82 ? -7.059 -10.812 6.332 1 91.5 82 ILE A N 1
ATOM 592 C CA . ILE A 1 82 ? -7.066 -11.164 4.918 1 91.5 82 ILE A CA 1
ATOM 593 C C . ILE A 1 82 ? -5.637 -11.18 4.383 1 91.5 82 ILE A C 1
ATOM 595 O O . ILE A 1 82 ? -5.352 -11.828 3.373 1 91.5 82 ILE A O 1
ATOM 599 N N . GLY A 1 83 ? -4.797 -10.43 5.016 1 91 83 GLY A N 1
ATOM 600 C CA . GLY A 1 83 ? -3.426 -10.305 4.543 1 91 83 GLY A CA 1
ATOM 601 C C . GLY A 1 83 ? -2.492 -11.344 5.141 1 91 83 GLY A C 1
ATOM 602 O O . GLY A 1 83 ? -1.307 -11.383 4.801 1 91 83 GLY A O 1
ATOM 603 N N . SER A 1 84 ? -3.066 -12.164 5.977 1 92.62 84 SER A N 1
ATOM 604 C CA . SER A 1 84 ? -2.23 -13.18 6.605 1 92.62 84 SER A CA 1
ATOM 605 C C . SER A 1 84 ? -1.852 -14.273 5.613 1 92.62 84 SER A C 1
ATOM 607 O O . SER A 1 84 ? -2.594 -14.547 4.668 1 92.62 84 SER A O 1
ATOM 609 N N . ASN A 1 85 ? -0.666 -14.844 5.883 1 92.62 85 ASN A N 1
ATOM 610 C CA . ASN A 1 85 ? -0.261 -15.969 5.047 1 92.62 85 ASN A CA 1
ATOM 611 C C . ASN A 1 85 ? -1.323 -17.062 5.031 1 92.62 85 ASN A C 1
ATOM 613 O O . ASN A 1 85 ? -1.628 -17.625 3.979 1 92.62 85 ASN A O 1
ATOM 617 N N . ARG A 1 86 ? -1.863 -17.344 6.121 1 92.94 86 ARG A N 1
ATOM 618 C CA . ARG A 1 86 ? -2.877 -18.391 6.219 1 92.94 86 ARG A CA 1
ATOM 619 C C . ARG A 1 86 ? -4.078 -18.078 5.336 1 92.94 86 ARG A C 1
ATOM 621 O O . ARG A 1 86 ? -4.539 -18.922 4.574 1 92.94 86 ARG A O 1
ATOM 628 N N . SER A 1 87 ? -4.594 -16.875 5.449 1 94 87 SER A N 1
ATOM 629 C CA . SER A 1 87 ? -5.746 -16.469 4.648 1 94 87 SER A CA 1
ATOM 630 C C . SER A 1 87 ? -5.418 -16.484 3.16 1 94 87 SER A C 1
ATOM 632 O O . SER A 1 87 ? -6.199 -17 2.355 1 94 87 SER A O 1
ATOM 634 N N . LEU A 1 88 ? -4.273 -16.016 2.814 1 95.81 88 LEU A N 1
ATOM 635 C CA . LEU A 1 88 ? -3.879 -15.93 1.414 1 95.81 88 LEU A CA 1
ATOM 636 C C . LEU A 1 88 ? -3.646 -17.328 0.833 1 95.81 88 LEU A C 1
ATOM 638 O O . LEU A 1 88 ? -3.973 -17.578 -0.329 1 95.81 88 LEU A O 1
ATOM 642 N N . GLN A 1 89 ? -3.074 -18.141 1.67 1 93.94 89 GLN A N 1
ATOM 643 C CA . GLN A 1 89 ? -2.893 -19.516 1.235 1 93.94 89 GLN A CA 1
ATOM 644 C C . GLN A 1 89 ? -4.234 -20.188 0.969 1 93.94 89 GLN A C 1
ATOM 646 O O . GLN A 1 89 ? -4.391 -20.906 -0.021 1 93.94 89 GLN A O 1
ATOM 651 N N . ASP A 1 90 ? -5.133 -20.016 1.87 1 92.81 90 ASP A N 1
ATOM 652 C CA . ASP A 1 90 ? -6.469 -20.578 1.71 1 92.81 90 ASP A CA 1
ATOM 653 C C . ASP A 1 90 ? -7.125 -20.094 0.425 1 92.81 90 ASP A C 1
ATOM 655 O O . ASP A 1 90 ? -7.734 -20.875 -0.31 1 92.81 90 ASP A O 1
ATOM 659 N N . ILE A 1 91 ? -6.961 -18.906 0.154 1 91.56 91 ILE A N 1
ATOM 660 C CA . ILE A 1 91 ? -7.504 -18.297 -1.06 1 91.56 91 ILE A CA 1
ATOM 661 C C . ILE A 1 91 ? -6.848 -18.922 -2.285 1 91.56 91 ILE A C 1
ATOM 663 O O . ILE A 1 91 ? -7.531 -19.297 -3.244 1 91.56 91 ILE A O 1
ATOM 667 N N . GLY A 1 92 ? -5.523 -19.016 -2.27 1 91.81 92 GLY A N 1
ATOM 668 C CA . GLY A 1 92 ? -4.805 -19.625 -3.373 1 91.81 92 GLY A CA 1
ATOM 669 C C . GLY A 1 92 ? -5.262 -21.047 -3.67 1 91.81 92 GLY A C 1
ATOM 670 O O . GLY A 1 92 ? -5.434 -21.406 -4.832 1 91.81 92 GLY A O 1
ATOM 671 N N . ARG A 1 93 ? -5.484 -21.781 -2.65 1 90.94 93 ARG A N 1
ATOM 672 C CA . ARG A 1 93 ? -5.949 -23.156 -2.809 1 90.94 93 ARG A CA 1
ATOM 673 C C . ARG A 1 93 ? -7.367 -23.203 -3.375 1 90.94 93 ARG A C 1
ATOM 675 O O . ARG A 1 93 ? -7.668 -24.016 -4.254 1 90.94 93 ARG A O 1
ATOM 682 N N . GLN A 1 94 ? -8.195 -22.344 -2.863 1 88.44 94 GLN A N 1
ATOM 683 C CA . GLN A 1 94 ? -9.594 -22.312 -3.277 1 88.44 94 GLN A CA 1
ATOM 684 C C . GLN A 1 94 ? -9.719 -22 -4.766 1 88.44 94 GLN A C 1
ATOM 686 O O . GLN A 1 94 ? -10.609 -22.516 -5.441 1 88.44 94 GLN A O 1
ATOM 691 N N . VAL A 1 95 ? -8.812 -21.234 -5.293 1 86.44 95 VAL A N 1
ATOM 692 C CA . VAL A 1 95 ? -8.93 -20.828 -6.691 1 86.44 95 VAL A CA 1
ATOM 693 C C . VAL A 1 95 ? -8.055 -21.734 -7.562 1 86.44 95 VAL A C 1
ATOM 695 O O . VAL A 1 95 ? -7.945 -21.516 -8.773 1 86.44 95 VAL A O 1
ATOM 698 N N . GLY A 1 96 ? -7.336 -22.719 -6.973 1 86.31 96 GLY A N 1
ATOM 699 C CA . GLY A 1 96 ? -6.562 -23.719 -7.691 1 86.31 96 GLY A CA 1
ATOM 700 C C . GLY A 1 96 ? -5.199 -23.219 -8.125 1 86.31 96 GLY A C 1
ATOM 701 O O . GLY A 1 96 ? -4.629 -23.719 -9.094 1 86.31 96 GLY A O 1
ATOM 702 N N . LEU A 1 97 ? -4.691 -22.281 -7.41 1 90.5 97 LEU A N 1
ATOM 703 C CA . LEU A 1 97 ? -3.416 -21.688 -7.797 1 90.5 97 LEU A CA 1
ATOM 704 C C . LEU A 1 97 ? -2.264 -22.641 -7.52 1 90.5 97 LEU A C 1
ATOM 706 O O . LEU A 1 97 ? -1.192 -22.516 -8.117 1 90.5 97 LEU A O 1
ATOM 710 N N . ASP A 1 98 ? -2.438 -23.531 -6.559 1 88.94 98 ASP A N 1
ATOM 711 C CA . ASP A 1 98 ? -1.376 -24.453 -6.168 1 88.94 98 ASP A CA 1
ATOM 712 C C . ASP A 1 98 ? -0.909 -25.281 -7.355 1 88.94 98 ASP A C 1
ATOM 714 O O . ASP A 1 98 ? 0.248 -25.703 -7.41 1 88.94 98 ASP A O 1
ATOM 718 N N . GLU A 1 99 ? -1.755 -25.422 -8.398 1 87.62 99 GLU A N 1
ATOM 719 C CA . GLU A 1 99 ? -1.433 -26.219 -9.578 1 87.62 99 GLU A CA 1
ATOM 720 C C . GLU A 1 99 ? -0.585 -25.422 -10.57 1 87.62 99 GLU A C 1
ATOM 722 O O . GLU A 1 99 ? 0.013 -26 -11.484 1 87.62 99 GLU A O 1
ATOM 727 N N . PHE A 1 100 ? -0.495 -24.156 -10.312 1 88.56 100 PHE A N 1
ATOM 728 C CA . PHE A 1 100 ? 0.131 -23.297 -11.312 1 88.56 100 PHE A CA 1
ATOM 729 C C . PHE A 1 100 ? 1.456 -22.75 -10.797 1 88.56 100 PHE A C 1
ATOM 731 O O . PHE A 1 100 ? 2.221 -22.141 -11.555 1 88.56 100 PHE A O 1
ATOM 738 N N . VAL A 1 101 ? 1.761 -22.953 -9.547 1 91.56 101 VAL A N 1
ATOM 739 C CA . VAL A 1 101 ? 2.996 -22.438 -8.969 1 91.56 101 VAL A CA 1
ATOM 740 C C . VAL A 1 101 ? 4.188 -23.234 -9.492 1 91.56 101 VAL A C 1
ATOM 742 O O . VAL A 1 101 ? 4.211 -24.469 -9.391 1 91.56 101 VAL A O 1
ATOM 745 N N . ILE A 1 102 ? 5.039 -22.562 -10.109 1 87.69 102 ILE A N 1
ATOM 746 C CA . ILE A 1 102 ? 6.273 -23.172 -10.586 1 87.69 102 ILE A CA 1
ATOM 747 C C . ILE A 1 102 ? 7.324 -23.141 -9.477 1 87.69 102 ILE A C 1
ATOM 749 O O . ILE A 1 102 ? 7.707 -22.078 -9.008 1 87.69 102 ILE A O 1
ATOM 753 N N . ARG A 1 103 ? 7.738 -24.281 -9.039 1 84.94 103 ARG A N 1
ATOM 754 C CA . ARG A 1 103 ? 8.672 -24.438 -7.922 1 84.94 103 ARG A CA 1
ATOM 755 C C . ARG A 1 103 ? 9.898 -25.234 -8.344 1 84.94 103 ARG A C 1
ATOM 757 O O . ARG A 1 103 ? 9.977 -25.703 -9.484 1 84.94 103 ARG A O 1
ATOM 764 N N . ASP A 1 104 ? 10.891 -25.297 -7.383 1 76.19 104 ASP A N 1
ATOM 765 C CA . ASP A 1 104 ? 12.078 -26.141 -7.582 1 76.19 104 ASP A CA 1
ATOM 766 C C . ASP A 1 104 ? 11.68 -27.578 -7.875 1 76.19 104 ASP A C 1
ATOM 768 O O . ASP A 1 104 ? 10.992 -28.219 -7.078 1 76.19 104 ASP A O 1
ATOM 772 N N . PRO A 1 105 ? 12.062 -28.109 -9.023 1 72.31 105 PRO A N 1
ATOM 773 C CA . PRO A 1 105 ? 11.648 -29.453 -9.445 1 72.31 105 PRO A CA 1
ATOM 774 C C . PRO A 1 105 ? 12.109 -30.531 -8.477 1 72.31 105 PRO A C 1
ATOM 776 O O . PRO A 1 105 ? 11.578 -31.641 -8.492 1 72.31 105 PRO A O 1
ATOM 779 N N . THR A 1 106 ? 13.094 -30.156 -7.73 1 75.5 106 THR A N 1
ATOM 780 C CA . THR A 1 106 ? 13.586 -31.172 -6.801 1 75.5 106 THR A CA 1
ATOM 781 C C . THR A 1 106 ? 12.648 -31.297 -5.598 1 75.5 106 THR A C 1
ATOM 783 O O . THR A 1 106 ? 12.734 -32.281 -4.844 1 75.5 106 THR A O 1
ATOM 786 N N . ASN A 1 107 ? 11.773 -30.312 -5.504 1 73.44 107 ASN A N 1
ATOM 787 C CA . ASN A 1 107 ? 10.789 -30.359 -4.426 1 73.44 107 ASN A CA 1
ATOM 788 C C . ASN A 1 107 ? 9.461 -30.953 -4.895 1 73.44 107 ASN A C 1
ATOM 790 O O . ASN A 1 107 ? 8.688 -30.297 -5.59 1 73.44 107 ASN A O 1
ATOM 794 N N . ASP A 1 108 ? 9.188 -32.219 -4.602 1 73.25 108 ASP A N 1
ATOM 795 C CA . ASP A 1 108 ? 8 -32.938 -5.07 1 73.25 108 ASP A CA 1
ATOM 796 C C . ASP A 1 108 ? 6.828 -32.75 -4.113 1 73.25 108 ASP A C 1
ATOM 798 O O . ASP A 1 108 ? 5.719 -33.219 -4.383 1 73.25 108 ASP A O 1
ATOM 802 N N . GLY A 1 109 ? 7.047 -32.094 -3.105 1 80.81 109 GLY A N 1
ATOM 803 C CA . GLY A 1 109 ? 5.973 -31.906 -2.141 1 80.81 109 GLY A CA 1
ATOM 804 C C . GLY A 1 109 ? 5.004 -30.812 -2.537 1 80.81 109 GLY A C 1
ATOM 805 O O . GLY A 1 109 ? 5.152 -30.188 -3.596 1 80.81 109 GLY A O 1
ATOM 806 N N . PRO A 1 110 ? 3.91 -30.766 -1.792 1 85.75 110 PRO A N 1
ATOM 807 C CA . PRO A 1 110 ? 2.943 -29.703 -2.055 1 85.75 110 PRO A CA 1
ATOM 808 C C . PRO A 1 110 ? 3.564 -28.297 -1.964 1 85.75 110 PRO A C 1
ATOM 810 O O . PRO A 1 110 ? 4.621 -28.141 -1.351 1 85.75 110 PRO A O 1
ATOM 813 N N . VAL A 1 111 ? 2.998 -27.406 -2.703 1 88.56 111 VAL A N 1
ATOM 814 C CA . VAL A 1 111 ? 3.428 -26.016 -2.592 1 88.56 111 VAL A CA 1
ATOM 815 C C . VAL A 1 111 ? 3.338 -25.562 -1.136 1 88.56 111 VAL A C 1
ATOM 817 O O . VAL A 1 111 ? 2.359 -25.859 -0.446 1 88.56 111 VAL A O 1
ATOM 820 N N . SER A 1 112 ? 4.379 -24.859 -0.637 1 89.06 112 SER A N 1
ATOM 821 C CA . SER A 1 112 ? 4.359 -24.391 0.744 1 89.06 112 SER A CA 1
ATOM 822 C C . SER A 1 112 ? 3.346 -23.266 0.931 1 89.06 112 SER A C 1
ATOM 824 O O . SER A 1 112 ? 2.996 -22.578 -0.026 1 89.06 112 SER A O 1
ATOM 826 N N . LEU A 1 113 ? 2.912 -23.141 2.199 1 88.69 113 LEU A N 1
ATOM 827 C CA . LEU A 1 113 ? 1.976 -22.078 2.555 1 88.69 113 LEU A CA 1
ATOM 828 C C . LEU A 1 113 ? 2.521 -20.703 2.152 1 88.69 113 LEU A C 1
ATOM 830 O O . LEU A 1 113 ? 1.813 -19.906 1.536 1 88.69 113 LEU A O 1
ATOM 834 N N . SER A 1 114 ? 3.76 -20.516 2.426 1 91.75 114 SER A N 1
ATOM 835 C CA . SER A 1 114 ? 4.379 -19.234 2.137 1 91.75 114 SER A CA 1
ATOM 836 C C . SER A 1 114 ? 4.449 -18.984 0.634 1 91.75 114 SER A C 1
ATOM 838 O O . SER A 1 114 ? 4.211 -17.859 0.175 1 91.75 114 SER A O 1
ATOM 840 N N . GLN A 1 115 ? 4.738 -20 -0.128 1 93 115 GLN A N 1
ATOM 841 C CA . GLN A 1 115 ? 4.852 -19.844 -1.575 1 93 115 GLN A CA 1
ATOM 842 C C . GLN A 1 115 ? 3.492 -19.547 -2.201 1 93 115 GLN A C 1
ATOM 844 O O . GLN A 1 115 ? 3.398 -18.719 -3.111 1 93 115 GLN A O 1
ATOM 849 N N . LEU A 1 116 ? 2.514 -20.203 -1.698 1 94.19 116 LEU A N 1
ATOM 850 C CA . LEU A 1 116 ? 1.178 -20 -2.246 1 94.19 116 LEU A CA 1
ATOM 851 C C . LEU A 1 116 ? 0.66 -18.609 -1.903 1 94.19 116 LEU A C 1
ATOM 853 O O . LEU A 1 116 ? 0.113 -17.922 -2.764 1 94.19 116 LEU A O 1
ATOM 857 N N . ALA A 1 117 ? 0.797 -18.203 -0.638 1 96.19 117 ALA A N 1
ATOM 858 C CA . ALA A 1 117 ? 0.414 -16.859 -0.224 1 96.19 117 ALA A CA 1
ATOM 859 C C . ALA A 1 117 ? 1.137 -15.797 -1.055 1 96.19 117 ALA A C 1
ATOM 861 O O . ALA A 1 117 ? 0.516 -14.852 -1.54 1 96.19 117 ALA A O 1
ATOM 862 N N . THR A 1 118 ? 2.398 -16.016 -1.28 1 96.19 118 THR A N 1
ATOM 863 C CA . THR A 1 118 ? 3.219 -15.109 -2.07 1 96.19 118 THR A CA 1
ATOM 864 C C . THR A 1 118 ? 2.717 -15.039 -3.51 1 96.19 118 THR A C 1
ATOM 866 O O . THR A 1 118 ? 2.672 -13.953 -4.105 1 96.19 118 THR A O 1
ATOM 869 N N . THR A 1 119 ? 2.369 -16.172 -3.994 1 95.12 119 THR A N 1
ATOM 870 C CA . THR A 1 119 ? 1.895 -16.219 -5.371 1 95.12 119 THR A CA 1
ATOM 871 C C . THR A 1 119 ? 0.589 -15.438 -5.52 1 95.12 119 THR A C 1
ATOM 873 O O . THR A 1 119 ? 0.379 -14.75 -6.523 1 95.12 119 THR A O 1
ATOM 876 N N . VAL A 1 120 ? -0.305 -15.477 -4.523 1 95.62 120 VAL A N 1
ATOM 877 C CA . VAL A 1 120 ? -1.543 -14.703 -4.547 1 95.62 120 VAL A CA 1
ATOM 878 C C . VAL A 1 120 ? -1.22 -13.219 -4.625 1 95.62 120 VAL A C 1
ATOM 880 O O . VAL A 1 120 ? -1.76 -12.5 -5.473 1 95.62 120 VAL A O 1
ATOM 883 N N . GLU A 1 121 ? -0.343 -12.805 -3.799 1 97.5 121 GLU A N 1
ATOM 884 C CA . GLU A 1 121 ? 0.067 -11.406 -3.801 1 97.5 121 GLU A CA 1
ATOM 885 C C . GLU A 1 121 ? 0.706 -11.016 -5.129 1 97.5 121 GLU A C 1
ATOM 887 O O . GLU A 1 121 ? 0.395 -9.961 -5.691 1 97.5 121 GLU A O 1
ATOM 892 N N . ALA A 1 122 ? 1.535 -11.898 -5.605 1 96.69 122 ALA A N 1
ATOM 893 C CA . ALA A 1 122 ? 2.258 -11.625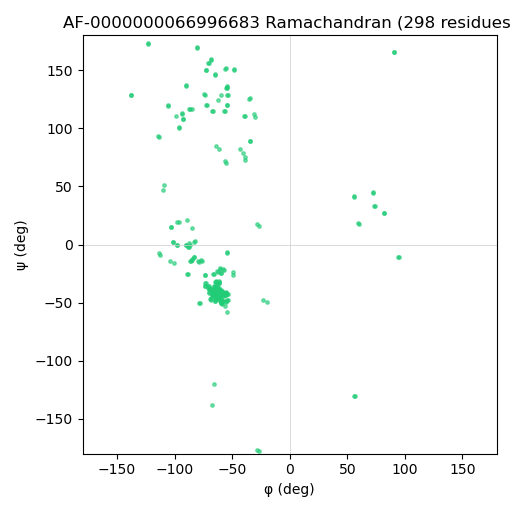 -6.844 1 96.69 122 ALA A CA 1
ATOM 894 C C . ALA A 1 122 ? 1.297 -11.484 -8.023 1 96.69 122 ALA A C 1
ATOM 896 O O . ALA A 1 122 ? 1.531 -10.68 -8.93 1 96.69 122 ALA A O 1
ATOM 897 N N . LEU A 1 123 ? 0.242 -12.258 -8.008 1 95.69 123 LEU A N 1
ATOM 898 C CA . LEU A 1 123 ? -0.761 -12.148 -9.062 1 95.69 123 LEU A CA 1
ATOM 899 C C . LEU A 1 123 ? -1.398 -10.766 -9.07 1 95.69 123 LEU A C 1
ATOM 901 O O . LEU A 1 123 ? -1.587 -10.164 -10.133 1 95.69 123 LEU A O 1
ATOM 905 N N . ILE A 1 124 ? -1.689 -10.297 -7.926 1 96.88 124 ILE A N 1
ATOM 906 C CA . ILE A 1 124 ? -2.254 -8.961 -7.801 1 96.88 124 ILE A CA 1
ATOM 907 C C . ILE A 1 124 ? -1.248 -7.926 -8.305 1 96.88 124 ILE A C 1
ATOM 909 O O . ILE A 1 124 ? -1.605 -7.016 -9.055 1 96.88 124 ILE A O 1
ATOM 913 N N . GLY A 1 125 ? 0.01 -8.117 -7.898 1 98.12 125 GLY A N 1
ATOM 914 C CA . GLY A 1 125 ? 1.06 -7.234 -8.383 1 98.12 125 GLY A CA 1
ATOM 915 C C . GLY A 1 125 ? 1.215 -7.262 -9.891 1 98.12 125 GLY A C 1
ATOM 916 O O . GLY A 1 125 ? 1.417 -6.219 -10.516 1 98.12 125 GLY A O 1
ATOM 917 N N . ALA A 1 126 ? 1.12 -8.398 -10.484 1 96.81 126 ALA A N 1
ATOM 918 C CA . ALA A 1 126 ? 1.216 -8.555 -11.93 1 96.81 126 ALA A CA 1
ATOM 919 C C . ALA A 1 126 ? 0.09 -7.805 -12.641 1 96.81 126 ALA A C 1
ATOM 921 O O . ALA A 1 126 ? 0.318 -7.145 -13.656 1 96.81 126 ALA A O 1
ATOM 922 N N . VAL A 1 127 ? -1.092 -7.883 -12.133 1 96.88 127 VAL A N 1
ATOM 923 C CA . VAL A 1 127 ? -2.234 -7.184 -12.711 1 96.88 127 VAL A CA 1
ATOM 924 C C . VAL A 1 127 ? -1.996 -5.676 -12.656 1 96.88 127 VAL A C 1
ATOM 926 O O . VAL A 1 127 ? -2.289 -4.965 -13.625 1 96.88 127 VAL A O 1
ATOM 929 N N . TRP A 1 128 ? -1.495 -5.254 -11.555 1 98.25 128 TRP A N 1
ATOM 930 C CA . TRP A 1 128 ? -1.184 -3.836 -11.391 1 98.25 128 TRP A CA 1
ATOM 931 C C . TRP A 1 128 ? -0.262 -3.346 -12.5 1 98.25 128 TRP A C 1
ATOM 933 O O . TRP A 1 128 ? -0.561 -2.355 -13.172 1 98.25 128 TRP A O 1
ATOM 943 N N . ILE A 1 129 ? 0.776 -4.082 -12.719 1 97.69 129 ILE A N 1
ATOM 944 C CA . ILE A 1 129 ? 1.75 -3.701 -13.734 1 97.69 129 ILE A CA 1
ATOM 945 C C . ILE A 1 129 ? 1.126 -3.832 -15.117 1 97.69 129 ILE A C 1
ATOM 947 O O . ILE A 1 129 ? 1.228 -2.92 -15.945 1 97.69 129 ILE A O 1
ATOM 951 N N . ASP A 1 130 ? 0.464 -4.906 -15.375 1 97 130 ASP A N 1
ATOM 952 C CA . ASP A 1 130 ? -0.093 -5.199 -16.688 1 97 130 ASP A CA 1
ATOM 953 C C . ASP A 1 130 ? -1.174 -4.191 -17.078 1 97 130 ASP A C 1
ATOM 955 O O . ASP A 1 130 ? -1.325 -3.848 -18.25 1 97 130 ASP A O 1
ATOM 959 N N . SER A 1 131 ? -1.919 -3.67 -16.094 1 97.38 131 SER A N 1
ATOM 960 C CA . SER A 1 131 ? -3.037 -2.768 -16.359 1 97.38 131 SER A CA 1
ATOM 961 C C . SER A 1 131 ? -2.568 -1.318 -16.438 1 97.38 131 SER A C 1
ATOM 963 O O . SER A 1 131 ? -3.381 -0.405 -16.594 1 97.38 131 SER A O 1
ATOM 965 N N . GLY A 1 132 ? -1.239 -1.07 -16.281 1 97.19 132 GLY A N 1
ATOM 966 C CA . GLY A 1 132 ? -0.73 0.292 -16.281 1 97.19 132 GLY A CA 1
ATOM 967 C C . GLY A 1 132 ? -1.062 1.061 -15.016 1 97.19 132 GLY A C 1
ATOM 968 O O . GLY A 1 132 ? -1.411 2.24 -15.078 1 97.19 132 GLY A O 1
ATOM 969 N N . TYR A 1 133 ? -1.106 0.325 -13.875 1 98.19 133 TYR A N 1
ATOM 970 C CA . TYR A 1 133 ? -1.319 0.92 -12.562 1 98.19 133 TYR A CA 1
ATOM 971 C C . TYR A 1 133 ? -2.764 1.376 -12.398 1 98.19 133 TYR A C 1
ATOM 973 O O . TYR A 1 133 ? -3.021 2.492 -11.938 1 98.19 133 TYR A O 1
ATOM 981 N N . ASP A 1 134 ? -3.65 0.513 -12.82 1 97.81 134 ASP A N 1
ATOM 982 C CA . ASP A 1 134 ? -5.086 0.757 -12.711 1 97.81 134 ASP A CA 1
ATOM 983 C C . ASP A 1 134 ? -5.648 0.178 -11.414 1 97.81 134 ASP A C 1
ATOM 985 O O . ASP A 1 134 ? -5.801 -1.038 -11.281 1 97.81 134 ASP A O 1
ATOM 989 N N . PHE A 1 135 ? -5.973 1.056 -10.523 1 98.31 135 PHE A N 1
ATOM 990 C CA . PHE A 1 135 ? -6.406 0.615 -9.203 1 98.31 135 PHE A CA 1
ATOM 991 C C . PHE A 1 135 ? -7.723 -0.145 -9.289 1 98.31 135 PHE A C 1
ATOM 993 O O . PHE A 1 135 ? -7.938 -1.112 -8.555 1 98.31 135 PHE A O 1
ATOM 1000 N N . ALA A 1 136 ? -8.594 0.252 -10.156 1 97.25 136 ALA A N 1
ATOM 1001 C CA . ALA A 1 136 ? -9.875 -0.441 -10.305 1 97.25 136 ALA A CA 1
ATOM 1002 C C . ALA A 1 136 ? -9.664 -1.888 -10.742 1 97.25 136 ALA A C 1
ATOM 1004 O O . ALA A 1 136 ? -10.367 -2.789 -10.289 1 97.25 136 ALA A O 1
ATOM 1005 N N . GLN A 1 137 ? -8.75 -2.125 -11.641 1 96.25 137 GLN A N 1
ATOM 1006 C CA . GLN A 1 137 ? -8.461 -3.484 -12.086 1 96.25 137 GLN A CA 1
ATOM 1007 C C . GLN A 1 137 ? -7.852 -4.312 -10.953 1 96.25 137 GLN A C 1
ATOM 1009 O O . GLN A 1 137 ? -8.195 -5.484 -10.781 1 96.25 137 GLN A O 1
ATOM 1014 N N . ALA A 1 138 ? -6.926 -3.707 -10.148 1 96.81 138 ALA A N 1
ATOM 1015 C CA . ALA A 1 138 ? -6.367 -4.402 -8.992 1 96.81 138 ALA A CA 1
ATOM 1016 C C . ALA A 1 138 ? -7.457 -4.777 -7.996 1 96.81 138 ALA A C 1
ATOM 1018 O O . ALA A 1 138 ? -7.488 -5.902 -7.496 1 96.81 138 ALA A O 1
ATOM 1019 N N . GLN A 1 139 ? -8.375 -3.811 -7.75 1 96.38 139 GLN A N 1
ATOM 1020 C CA . GLN A 1 139 ? -9.469 -4.059 -6.816 1 96.38 139 GLN A CA 1
ATOM 1021 C C . GLN A 1 139 ? -10.359 -5.195 -7.301 1 96.38 139 GLN A C 1
ATOM 1023 O O . GLN A 1 139 ? -10.82 -6.016 -6.504 1 96.38 139 GLN A O 1
ATOM 1028 N N . ARG A 1 140 ? -10.617 -5.246 -8.57 1 94.44 140 ARG A N 1
ATOM 1029 C CA . ARG A 1 140 ? -11.453 -6.297 -9.141 1 94.44 140 ARG A CA 1
ATOM 1030 C C . ARG A 1 140 ? -10.836 -7.672 -8.914 1 94.44 140 ARG A C 1
ATOM 1032 O O . ARG A 1 140 ? -11.539 -8.617 -8.562 1 94.44 140 ARG A O 1
ATOM 1039 N N . VAL A 1 141 ? -9.578 -7.77 -9.102 1 94.12 141 VAL A N 1
ATOM 1040 C CA . VAL A 1 141 ? -8.906 -9.047 -8.93 1 94.12 141 VAL A CA 1
ATOM 1041 C C . VAL A 1 141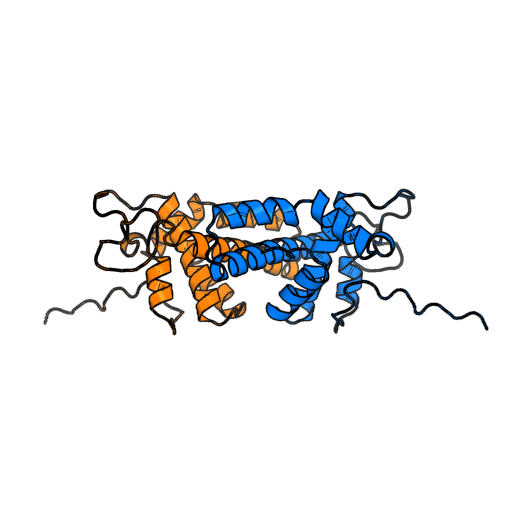 ? -8.867 -9.414 -7.445 1 94.12 141 VAL A C 1
ATOM 1043 O O . VAL A 1 141 ? -9.062 -10.578 -7.082 1 94.12 141 VAL A O 1
ATOM 1046 N N . ILE A 1 142 ? -8.594 -8.43 -6.559 1 94.56 142 ILE A N 1
ATOM 1047 C CA . ILE A 1 142 ? -8.617 -8.664 -5.121 1 94.56 142 ILE A CA 1
ATOM 1048 C C . ILE A 1 142 ? -9.992 -9.188 -4.703 1 94.56 142 ILE A C 1
ATOM 1050 O O . ILE A 1 142 ? -10.094 -10.148 -3.941 1 94.56 142 ILE A O 1
ATOM 1054 N N . GLN A 1 143 ? -10.984 -8.586 -5.238 1 90.81 143 GLN A N 1
ATOM 1055 C CA . GLN A 1 143 ? -12.352 -9.008 -4.945 1 90.81 143 GLN A CA 1
ATOM 1056 C C . GLN A 1 143 ? -12.633 -10.398 -5.504 1 90.81 143 GLN A C 1
ATOM 1058 O O . GLN A 1 143 ? -13.25 -11.227 -4.836 1 90.81 143 GLN A O 1
ATOM 1063 N N . ALA A 1 144 ? -12.188 -10.633 -6.73 1 85.69 144 ALA A N 1
ATOM 1064 C CA . ALA A 1 144 ? -12.43 -11.914 -7.395 1 85.69 144 ALA A CA 1
ATOM 1065 C C . ALA A 1 144 ? -11.742 -13.055 -6.652 1 85.69 144 ALA A C 1
ATOM 1067 O O . ALA A 1 144 ? -12.25 -14.18 -6.621 1 85.69 144 ALA A O 1
ATOM 1068 N N . LEU A 1 145 ? -10.648 -12.727 -6.055 1 83.88 145 LEU A N 1
ATOM 1069 C CA . LEU A 1 145 ? -9.914 -13.734 -5.297 1 83.88 145 LEU A CA 1
ATOM 1070 C C . LEU A 1 145 ? -10.492 -13.883 -3.893 1 83.88 145 LEU A C 1
ATOM 1072 O O . LEU A 1 145 ? -10 -14.688 -3.098 1 83.88 145 LEU A O 1
ATOM 1076 N N . ARG A 1 146 ? -11.625 -13.078 -3.639 1 73 146 ARG A N 1
ATOM 1077 C CA . ARG A 1 146 ? -12.344 -13.102 -2.367 1 73 146 ARG A CA 1
ATOM 1078 C C . ARG A 1 146 ? -11.43 -12.695 -1.216 1 73 146 ARG A C 1
ATOM 1080 O O . ARG A 1 146 ? -11.539 -13.234 -0.112 1 73 146 ARG A O 1
ATOM 1087 N N . ILE A 1 147 ? -10.359 -12.086 -1.473 1 67.25 147 ILE A N 1
ATOM 1088 C CA . ILE A 1 147 ? -9.477 -11.648 -0.397 1 67.25 147 ILE A CA 1
ATOM 1089 C C . ILE A 1 147 ? -10.227 -10.703 0.534 1 67.25 147 ILE A C 1
ATOM 1091 O O . ILE A 1 147 ? -10.102 -10.789 1.757 1 67.25 147 ILE A O 1
ATOM 1095 N N . SER A 1 148 ? -10.945 -9.594 0.088 1 53.41 148 SER A N 1
ATOM 1096 C CA . SER A 1 148 ? -11.633 -8.633 0.947 1 53.41 148 SER A CA 1
ATOM 1097 C C . SER A 1 148 ? -13.141 -8.773 0.829 1 53.41 148 SER A C 1
ATOM 1099 O O . SER A 1 148 ? -13.75 -8.219 -0.086 1 53.41 148 SER A O 1
ATOM 1101 N N . ARG A 1 149 ? -13.648 -10.07 1.003 1 50.19 149 ARG A N 1
ATOM 1102 C CA . ARG A 1 149 ? -15.102 -10.133 0.862 1 50.19 149 ARG A CA 1
ATOM 1103 C C . ARG A 1 149 ? -15.781 -9.148 1.8 1 50.19 149 ARG A C 1
ATOM 1105 O O . ARG A 1 149 ? -16.891 -8.672 1.512 1 50.19 149 ARG A O 1
ATOM 1112 N N . SER A 1 150 ? -15.57 -9.219 3.146 1 42.97 150 SER A N 1
ATOM 1113 C CA . SER A 1 150 ? -16.516 -8.742 4.152 1 42.97 150 SER A CA 1
ATOM 1114 C C . SER A 1 150 ? -16.266 -7.277 4.488 1 42.97 150 SER A C 1
ATOM 1116 O O . SER A 1 150 ? -16.844 -6.75 5.449 1 42.97 150 SER A O 1
ATOM 1118 N N . LEU A 1 151 ? -15.672 -6.426 3.811 1 39.38 151 LEU A N 1
ATOM 1119 C CA . LEU A 1 151 ? -15.836 -5.137 4.477 1 39.38 151 LEU A CA 1
ATOM 1120 C C . LEU A 1 151 ? -17.203 -4.539 4.172 1 39.38 151 LEU A C 1
ATOM 1122 O O . LEU A 1 151 ? -17.688 -4.621 3.039 1 39.38 151 LEU A O 1
ATOM 1126 N N . MET B 1 1 ? 3.939 49.688 3.168 1 36.56 1 MET B N 1
ATOM 1127 C CA . MET B 1 1 ? 3.541 48.719 2.148 1 36.56 1 MET B CA 1
ATOM 1128 C C . MET B 1 1 ? 3.707 47.281 2.656 1 36.56 1 MET B C 1
ATOM 1130 O O . MET B 1 1 ? 4.832 46.812 2.812 1 36.56 1 MET B O 1
ATOM 1134 N N . SER B 1 2 ? 2.949 46.812 3.695 1 36.66 2 SER B N 1
ATOM 1135 C CA . SER B 1 2 ? 2.986 45.594 4.496 1 36.66 2 SER B CA 1
ATOM 1136 C C . SER B 1 2 ? 2.918 44.344 3.619 1 36.66 2 SER B C 1
ATOM 1138 O O . SER B 1 2 ? 1.906 44.094 2.957 1 36.66 2 SER B O 1
ATOM 1140 N N . GLY B 1 3 ? 3.971 44.031 2.848 1 37.03 3 GLY B N 1
ATOM 1141 C CA . GLY B 1 3 ? 4.066 42.875 1.971 1 37.03 3 GLY B CA 1
ATOM 1142 C C . GLY B 1 3 ? 3.445 41.625 2.564 1 37.03 3 GLY B C 1
ATOM 1143 O O . GLY B 1 3 ? 4.012 41 3.473 1 37.03 3 GLY B O 1
ATOM 1144 N N . LEU B 1 4 ? 2.172 41.5 2.658 1 38.31 4 LEU B N 1
ATOM 1145 C CA . LEU B 1 4 ? 1.427 40.344 3.139 1 38.31 4 LEU B CA 1
ATOM 1146 C C . LEU B 1 4 ? 2.016 39.031 2.584 1 38.31 4 LEU B C 1
ATOM 1148 O O . LEU B 1 4 ? 2.154 38.875 1.368 1 38.31 4 LEU B O 1
ATOM 1152 N N . LEU B 1 5 ? 3.068 38.5 3.178 1 40.91 5 LEU B N 1
ATOM 1153 C CA . LEU B 1 5 ? 3.584 37.188 2.789 1 40.91 5 LEU B CA 1
ATOM 1154 C C . LEU B 1 5 ? 2.459 36.312 2.295 1 40.91 5 LEU B C 1
ATOM 1156 O O . LEU B 1 5 ? 1.33 36.375 2.785 1 40.91 5 LEU B O 1
ATOM 1160 N N . PRO B 1 6 ? 2.449 36 1.027 1 43.25 6 PRO B N 1
ATOM 1161 C CA . PRO B 1 6 ? 1.404 35.094 0.541 1 43.25 6 PRO B CA 1
ATOM 1162 C C . PRO B 1 6 ? 1.031 34 1.561 1 43.25 6 PRO B C 1
ATOM 1164 O O . PRO B 1 6 ? 1.859 33.625 2.391 1 43.25 6 PRO B O 1
ATOM 1167 N N . PRO B 1 7 ? -0.25 33.844 1.937 1 43.97 7 PRO B N 1
ATOM 1168 C CA . PRO B 1 7 ? -0.637 32.812 2.891 1 43.97 7 PRO B CA 1
ATOM 1169 C C . PRO B 1 7 ? 0.116 31.5 2.674 1 43.97 7 PRO B C 1
ATOM 1171 O O . PRO B 1 7 ? 0.406 31.141 1.532 1 43.97 7 PRO B O 1
ATOM 1174 N N . LEU B 1 8 ? 1.025 31.094 3.562 1 47.31 8 LEU B N 1
ATOM 1175 C CA . LEU B 1 8 ? 1.768 29.844 3.525 1 47.31 8 LEU B CA 1
ATOM 1176 C C . LEU B 1 8 ? 0.911 28.719 2.945 1 47.31 8 LEU B C 1
ATOM 1178 O O . LEU B 1 8 ? -0.184 28.453 3.445 1 47.31 8 LEU B O 1
ATOM 1182 N N . GLN B 1 9 ? 0.974 28.594 1.656 1 60.66 9 GLN B N 1
ATOM 1183 C CA . GLN B 1 9 ? 0.242 27.484 1.039 1 60.66 9 GLN B CA 1
ATOM 1184 C C . GLN B 1 9 ? 0.669 26.141 1.625 1 60.66 9 GLN B C 1
ATOM 1186 O O . GLN B 1 9 ? 1.863 25.875 1.775 1 60.66 9 GLN B O 1
ATOM 1191 N N . ALA B 1 10 ? -0.251 25.5 2.297 1 66.19 10 ALA B N 1
ATOM 1192 C CA . ALA B 1 10 ? 0.042 24.203 2.889 1 66.19 10 ALA B CA 1
ATOM 1193 C C . ALA B 1 10 ? 0.583 23.234 1.841 1 66.19 10 ALA B C 1
ATOM 1195 O O . ALA B 1 10 ? 0.174 23.281 0.678 1 66.19 10 ALA B O 1
ATOM 1196 N N . PRO B 1 11 ? 1.754 22.562 2.102 1 72.06 11 PRO B N 1
ATOM 1197 C CA . PRO B 1 11 ? 2.129 21.453 1.224 1 72.06 11 PRO B CA 1
ATOM 1198 C C . PRO B 1 11 ? 0.981 20.469 0.986 1 72.06 11 PRO B C 1
ATOM 1200 O O . PRO B 1 11 ? 0.037 20.422 1.778 1 72.06 11 PRO B O 1
ATOM 1203 N N . PRO B 1 12 ? 1.065 19.938 -0.11 1 70.94 12 PRO B N 1
ATOM 1204 C CA . PRO B 1 12 ? 2.115 19.938 -1.131 1 70.94 12 PRO B CA 1
ATOM 1205 C C . PRO B 1 12 ? 1.949 21.078 -2.141 1 70.94 12 PRO B C 1
ATOM 1207 O O . PRO B 1 12 ? 0.853 21.281 -2.666 1 70.94 12 PRO B O 1
ATOM 1210 N N . ARG B 1 13 ? 3.004 21.734 -2.494 1 73.12 13 ARG B N 1
ATOM 1211 C CA . ARG B 1 13 ? 2.979 22.922 -3.346 1 73.12 13 ARG B CA 1
ATOM 1212 C C . ARG B 1 13 ? 2.834 22.547 -4.816 1 73.12 13 ARG B C 1
ATOM 1214 O O . ARG B 1 13 ? 2.445 23.375 -5.645 1 73.12 13 ARG B O 1
ATOM 1221 N N . ASN B 1 14 ? 3.047 21.297 -5.121 1 78.25 14 ASN B N 1
ATOM 1222 C CA . ASN B 1 14 ? 2.971 20.859 -6.508 1 78.25 14 ASN B CA 1
ATOM 1223 C C . ASN B 1 14 ? 1.665 20.125 -6.793 1 78.25 14 ASN B C 1
ATOM 1225 O O . ASN B 1 14 ? 1.6 19.297 -7.703 1 78.25 14 ASN B O 1
ATOM 1229 N N . TYR B 1 15 ? 0.744 20.266 -5.898 1 88.19 15 TYR B N 1
ATOM 1230 C CA . TYR B 1 15 ? -0.568 19.656 -6.074 1 88.19 15 TYR B CA 1
ATOM 1231 C C . TYR B 1 15 ? -1.678 20.609 -5.656 1 88.19 15 TYR B C 1
ATOM 1233 O O . TYR B 1 15 ? -1.634 21.172 -4.562 1 88.19 15 TYR B O 1
ATOM 1241 N N . ARG B 1 16 ? -2.605 20.781 -6.516 1 89.44 16 ARG B N 1
ATOM 1242 C CA . ARG B 1 16 ? -3.764 21.609 -6.195 1 89.44 16 ARG B CA 1
ATOM 1243 C C . ARG B 1 16 ? -4.996 20.75 -5.934 1 89.44 16 ARG B C 1
ATOM 1245 O O . ARG B 1 16 ? -5.488 20.078 -6.836 1 89.44 16 ARG B O 1
ATOM 1252 N N . PHE B 1 17 ? -5.48 20.875 -4.789 1 93.12 17 PHE B N 1
ATOM 1253 C CA . PHE B 1 17 ? -6.625 20.062 -4.395 1 93.12 17 PHE B CA 1
ATOM 1254 C C . PHE B 1 17 ? -7.898 20.562 -5.07 1 93.12 17 PHE B C 1
ATOM 1256 O O . PHE B 1 17 ? -8.203 21.75 -5.031 1 93.12 17 PHE B O 1
ATOM 1263 N N . SER B 1 18 ? -8.609 19.688 -5.684 1 93.38 18 SER B N 1
ATOM 1264 C CA . SER B 1 18 ? -9.953 19.969 -6.176 1 93.38 18 SER B CA 1
ATOM 1265 C C . SER B 1 18 ? -10.953 20.047 -5.027 1 93.38 18 SER B C 1
ATOM 1267 O O . SER B 1 18 ? -11.93 20.812 -5.098 1 93.38 18 SER B O 1
ATOM 1269 N N . THR B 1 19 ? -10.719 19.234 -3.959 1 92.06 19 THR B N 1
ATOM 1270 C CA . THR B 1 19 ? -11.508 19.219 -2.732 1 92.06 19 THR B CA 1
ATOM 1271 C C . THR B 1 19 ? -10.68 19.703 -1.546 1 92.06 19 THR B C 1
ATOM 1273 O O . THR B 1 19 ? -10.031 18.891 -0.872 1 92.06 19 THR B O 1
ATOM 1276 N N . PRO B 1 20 ? -10.773 20.922 -1.305 1 89.62 20 PRO B N 1
ATOM 1277 C CA . PRO B 1 20 ? -9.906 21.484 -0.271 1 89.62 20 PRO B CA 1
ATOM 1278 C C . PRO B 1 20 ? -10.109 20.844 1.096 1 89.62 20 PRO B C 1
ATOM 1280 O O . PRO B 1 20 ? -9.188 20.797 1.909 1 89.62 20 PRO B O 1
ATOM 1283 N N . THR B 1 21 ? -11.281 20.297 1.309 1 90.69 21 THR B N 1
ATOM 1284 C CA . THR B 1 21 ? -11.578 19.703 2.611 1 90.69 21 THR B CA 1
ATOM 1285 C C . THR B 1 21 ? -10.703 18.484 2.869 1 90.69 21 THR B C 1
ATOM 1287 O O . THR B 1 21 ? -10.492 18.094 4.02 1 90.69 21 THR B O 1
ATOM 1290 N N . LEU B 1 22 ? -10.25 17.859 1.82 1 93.94 22 LEU B N 1
ATOM 1291 C CA . LEU B 1 22 ? -9.336 16.734 1.981 1 93.94 22 LEU B CA 1
ATOM 1292 C C . LEU B 1 22 ? -8 17.203 2.566 1 93.94 22 LEU B C 1
ATOM 1294 O O . LEU B 1 22 ? -7.41 16.5 3.396 1 93.94 22 LEU B O 1
ATOM 1298 N N . LEU B 1 23 ? -7.566 18.344 2.1 1 92.12 23 LEU B N 1
ATOM 1299 C CA . LEU B 1 23 ? -6.352 18.922 2.668 1 92.12 23 LEU B CA 1
ATOM 1300 C C . LEU B 1 23 ? -6.547 19.266 4.141 1 92.12 23 LEU B C 1
ATOM 1302 O O . LEU B 1 23 ? -5.676 18.984 4.969 1 92.12 23 LEU B O 1
ATOM 1306 N N . ASP B 1 24 ? -7.672 19.844 4.434 1 90.19 24 ASP B N 1
ATOM 1307 C CA . ASP B 1 24 ? -7.988 20.156 5.82 1 90.19 24 ASP B CA 1
ATOM 1308 C C . ASP B 1 24 ? -7.977 18.906 6.691 1 90.19 24 ASP B C 1
ATOM 1310 O O . ASP B 1 24 ? -7.344 18.875 7.75 1 90.19 24 ASP B O 1
ATOM 1314 N N . GLU B 1 25 ? -8.633 17.875 6.254 1 92.75 25 GLU B N 1
ATOM 1315 C CA . GLU B 1 25 ? -8.688 16.625 7.004 1 92.75 25 GLU B CA 1
ATOM 1316 C C . GLU B 1 25 ? -7.293 16.062 7.227 1 92.75 25 GLU B C 1
ATOM 1318 O O . GLU B 1 25 ? -6.992 15.547 8.312 1 92.75 25 GLU B O 1
ATOM 1323 N N . ALA B 1 26 ? -6.453 16.156 6.207 1 95.06 26 ALA B N 1
ATOM 1324 C CA . ALA B 1 26 ? -5.109 15.594 6.273 1 95.06 26 ALA B CA 1
ATOM 1325 C C . ALA B 1 26 ? -4.285 16.266 7.371 1 95.06 26 ALA B C 1
ATOM 1327 O O . ALA B 1 26 ? -3.346 15.672 7.898 1 95.06 26 ALA B O 1
ATOM 1328 N N . THR B 1 27 ? -4.672 17.484 7.727 1 93.56 27 THR B N 1
ATOM 1329 C CA . THR B 1 27 ? -3.842 18.25 8.656 1 93.56 27 THR B CA 1
ATOM 1330 C C . THR B 1 27 ? -4.426 18.203 10.062 1 93.56 27 THR B C 1
ATOM 1332 O O . THR B 1 27 ? -3.848 18.75 11 1 93.56 27 THR B O 1
ATOM 1335 N N . ILE B 1 28 ? -5.48 17.516 10.258 1 91.62 28 ILE B N 1
ATOM 1336 C CA . ILE B 1 28 ? -6.117 17.422 11.57 1 91.62 28 ILE B CA 1
ATOM 1337 C C . ILE B 1 28 ? -5.613 16.188 12.312 1 91.62 28 ILE B C 1
ATOM 1339 O O . ILE B 1 28 ? -5.883 15.062 11.906 1 91.62 28 ILE B O 1
ATOM 1343 N N . ALA B 1 29 ? -4.902 16.406 13.352 1 90.56 29 ALA B N 1
ATOM 1344 C CA . ALA B 1 29 ? -4.414 15.305 14.172 1 90.56 29 ALA B CA 1
ATOM 1345 C C . ALA B 1 29 ? -5.562 14.617 14.906 1 90.56 29 ALA B C 1
ATOM 1347 O O . ALA B 1 29 ? -6.625 15.219 15.102 1 90.56 29 ALA B O 1
ATOM 1348 N N . ALA B 1 30 ? -5.352 13.406 15.32 1 84.94 30 ALA B N 1
ATOM 1349 C CA . ALA B 1 30 ? -6.336 12.688 16.125 1 84.94 30 ALA B CA 1
ATOM 1350 C C . ALA B 1 30 ? -6.527 13.352 17.484 1 84.94 30 ALA B C 1
ATOM 1352 O O . ALA B 1 30 ? -5.582 13.906 18.047 1 84.94 30 ALA B O 1
ATOM 1353 N N . GLY B 1 31 ? -7.824 13.273 18.016 1 78.81 31 GLY B N 1
ATOM 1354 C CA . GLY B 1 31 ? -8.102 13.75 19.359 1 78.81 31 GLY B CA 1
ATOM 1355 C C . GLY B 1 31 ? -8.602 15.18 19.391 1 78.81 31 GLY B C 1
ATOM 1356 O O . GLY B 1 31 ? -8.969 15.688 20.453 1 78.81 31 GLY B O 1
ATOM 1357 N N . VAL B 1 32 ? -8.531 15.883 18.312 1 74.69 32 VAL B N 1
ATOM 1358 C CA . VAL B 1 32 ? -9.047 17.25 18.281 1 74.69 32 VAL B CA 1
ATOM 1359 C C . VAL B 1 32 ? -10.562 17.234 18.422 1 74.69 32 VAL B C 1
ATOM 1361 O O . VAL B 1 32 ? -11.258 16.516 17.703 1 74.69 32 VAL B O 1
ATOM 1364 N N . PRO B 1 33 ? -11.148 17.828 19.594 1 67.94 33 PRO B N 1
ATOM 1365 C CA . PRO B 1 33 ? -12.594 17.828 19.828 1 67.94 33 PRO B CA 1
ATOM 1366 C C . PRO B 1 33 ? -13.383 18.438 18.672 1 67.94 33 PRO B C 1
ATOM 1368 O O . PRO B 1 33 ? -12.883 19.359 18 1 67.94 33 PRO B O 1
ATOM 1371 N N . ALA B 1 34 ? -14.484 17.734 18.344 1 60.97 34 ALA B N 1
ATOM 1372 C CA . ALA B 1 34 ? -15.383 18.172 17.266 1 60.97 34 ALA B CA 1
ATOM 1373 C C . ALA B 1 34 ? -15.852 19.609 17.484 1 60.97 34 ALA B C 1
ATOM 1375 O O . ALA B 1 34 ? -16.125 20.328 16.531 1 60.97 34 ALA B O 1
ATOM 1376 N N . ASP B 1 35 ? -16.328 19.875 18.812 1 54.03 35 ASP B N 1
ATOM 1377 C CA . ASP B 1 35 ? -16.953 21.172 19.031 1 54.03 35 ASP B CA 1
ATOM 1378 C C . ASP B 1 35 ? -16.078 22.312 18.484 1 54.03 35 ASP B C 1
ATOM 1380 O O . ASP B 1 35 ? -16.469 23.484 18.547 1 54.03 35 ASP B O 1
ATOM 1384 N N . SER B 1 36 ? -14.836 22.047 18.391 1 47.53 36 SER B N 1
ATOM 1385 C CA . SER B 1 36 ? -14.07 23.188 17.891 1 47.53 36 SER B CA 1
ATOM 1386 C C . SER B 1 36 ? -14.516 23.578 16.484 1 47.53 36 SER B C 1
ATOM 1388 O O . SER B 1 36 ? -15.07 22.75 15.758 1 47.53 36 SER B O 1
ATOM 1390 N N . GLN B 1 37 ? -14.906 24.766 16.234 1 45.38 37 GLN B N 1
ATOM 1391 C CA . GLN B 1 37 ? -15.531 25.25 15.016 1 45.38 37 GLN B CA 1
ATOM 1392 C C . GLN B 1 37 ? -15.273 24.312 13.844 1 45.38 37 GLN B C 1
ATOM 1394 O O . GLN B 1 37 ? -15.789 24.516 12.742 1 45.38 37 GLN B O 1
ATOM 1399 N N . HIS B 1 38 ? -14.117 23.953 13.625 1 46.62 38 HIS B N 1
ATOM 1400 C CA . HIS B 1 38 ? -13.773 23.484 12.281 1 46.62 38 HIS B CA 1
ATOM 1401 C C . HIS B 1 38 ? -14.5 22.188 11.945 1 46.62 38 HIS B C 1
ATOM 1403 O O . HIS B 1 38 ? -15.156 22.094 10.906 1 46.62 38 HIS B O 1
ATOM 1409 N N . ILE B 1 39 ? -13.789 20.969 11.633 1 46.97 39 ILE B N 1
ATOM 1410 C CA . ILE B 1 39 ? -14.062 19.875 10.703 1 46.97 39 ILE B CA 1
ATOM 1411 C C . ILE B 1 39 ? -14.695 18.719 11.453 1 46.97 39 ILE B C 1
ATOM 1413 O O . ILE B 1 39 ? -14.414 18.5 12.641 1 46.97 39 ILE B O 1
ATOM 1417 N N . ASN B 1 40 ? -15.875 18.422 11.258 1 45.09 40 ASN B N 1
ATOM 1418 C CA . ASN B 1 40 ? -16.516 17.156 11.578 1 45.09 40 ASN B CA 1
ATOM 1419 C C . ASN B 1 40 ? -15.523 16 11.586 1 45.09 40 ASN B C 1
ATOM 1421 O O . ASN B 1 40 ? -15.742 14.977 10.922 1 45.09 40 ASN B O 1
ATOM 1425 N N . ALA B 1 41 ? -14.156 16.375 11.641 1 49.03 41 ALA B N 1
ATOM 1426 C CA . ALA B 1 41 ? -13.297 15.195 11.68 1 49.03 41 ALA B CA 1
ATOM 1427 C C . ALA B 1 41 ? -13.531 14.383 12.945 1 49.03 41 ALA B C 1
ATOM 1429 O O . ALA B 1 41 ? -13.5 14.93 14.055 1 49.03 41 ALA B O 1
ATOM 1430 N N . GLY B 1 42 ? -14.398 13.586 13 1 51.03 42 GLY B N 1
ATOM 1431 C CA . GLY B 1 42 ? -14.578 12.719 14.148 1 51.03 42 GLY B CA 1
ATOM 1432 C C . GLY B 1 42 ? -13.289 12.43 14.891 1 51.03 42 GLY B C 1
ATOM 1433 O O . GLY B 1 42 ? -12.258 13.039 14.602 1 51.03 42 GLY B O 1
ATOM 1434 N N . THR B 1 43 ? -13.227 11.602 15.953 1 61.25 43 THR B N 1
ATOM 1435 C CA . THR B 1 43 ? -12.211 11.141 16.891 1 61.25 43 THR B CA 1
ATOM 1436 C C . THR B 1 43 ? -11.023 10.547 16.141 1 61.25 43 THR B C 1
ATOM 1438 O O . THR B 1 43 ? -9.898 10.555 16.641 1 61.25 43 THR B O 1
ATOM 1441 N N . GLN B 1 44 ? -11.102 10.383 14.883 1 78.25 44 GLN B N 1
ATOM 1442 C CA . GLN B 1 44 ? -10.016 9.641 14.25 1 78.25 44 GLN B CA 1
ATOM 1443 C C . GLN B 1 44 ? -9.07 10.586 13.508 1 78.25 44 GLN B C 1
ATOM 1445 O O . GLN B 1 44 ? -7.926 10.227 13.219 1 78.25 44 GLN B O 1
ATOM 1450 N N . GLY B 1 45 ? -9.445 11.961 13.219 1 88.62 45 GLY B N 1
ATOM 1451 C CA . GLY B 1 45 ? -8.578 12.906 12.523 1 88.62 45 GLY B CA 1
ATOM 1452 C C . GLY B 1 45 ? -8.109 12.414 11.172 1 88.62 45 GLY B C 1
ATOM 1453 O O . GLY B 1 45 ? -8.914 11.961 10.352 1 88.62 45 GLY B O 1
ATOM 1454 N N . ASN B 1 46 ? -6.789 12.5 10.93 1 94.81 46 ASN B N 1
ATOM 1455 C CA . ASN B 1 46 ? -6.25 12.172 9.617 1 94.81 46 ASN B CA 1
ATOM 1456 C C . ASN B 1 46 ? -5.73 10.734 9.562 1 94.81 46 ASN B C 1
ATOM 1458 O O . ASN B 1 46 ? -5.031 10.359 8.625 1 94.81 46 ASN B O 1
ATOM 1462 N N . LYS B 1 47 ? -6.133 9.859 10.469 1 95.31 47 LYS B N 1
ATOM 1463 C CA . LYS B 1 47 ? -5.527 8.539 10.617 1 95.31 47 LYS B CA 1
ATOM 1464 C C . LYS B 1 47 ? -5.945 7.613 9.484 1 95.31 47 LYS B C 1
ATOM 1466 O O . LYS B 1 47 ? -5.16 6.77 9.039 1 95.31 47 LYS B O 1
ATOM 1471 N N . THR B 1 48 ? -7.184 7.75 9.031 1 94.5 48 THR B N 1
ATOM 1472 C CA . THR B 1 48 ? -7.613 6.891 7.93 1 94.5 48 THR B CA 1
ATOM 1473 C C . THR B 1 48 ? -6.918 7.289 6.633 1 94.5 48 THR B C 1
ATOM 1475 O O . THR B 1 48 ? -6.566 6.43 5.824 1 94.5 48 THR B O 1
ATOM 1478 N N . LEU B 1 49 ? -6.727 8.555 6.414 1 96.81 49 LEU B N 1
ATOM 1479 C CA . LEU B 1 49 ? -5.945 9.023 5.273 1 96.81 49 LEU B CA 1
ATOM 1480 C C . LEU B 1 49 ? -4.5 8.547 5.371 1 96.81 49 LEU B C 1
ATOM 1482 O O . LEU B 1 49 ? -3.891 8.188 4.359 1 96.81 49 LEU B O 1
ATOM 1486 N N . ALA B 1 50 ? -4.016 8.539 6.586 1 97.75 50 ALA B N 1
ATOM 1487 C CA . ALA B 1 50 ? -2.637 8.109 6.809 1 97.75 50 ALA B CA 1
ATOM 1488 C C . ALA B 1 50 ? -2.451 6.641 6.453 1 97.75 50 ALA B C 1
ATOM 1490 O O . ALA B 1 50 ? -1.399 6.246 5.945 1 97.75 50 ALA B O 1
ATOM 1491 N N . LEU B 1 51 ? -3.453 5.852 6.742 1 97.5 51 LEU B N 1
ATOM 1492 C CA . LEU B 1 51 ? -3.385 4.449 6.348 1 97.5 51 LEU B CA 1
ATOM 1493 C C . LEU B 1 51 ? -3.24 4.316 4.836 1 97.5 51 LEU B C 1
ATOM 1495 O O . LEU B 1 51 ? -2.453 3.502 4.352 1 97.5 51 LEU B O 1
ATOM 1499 N N . ILE B 1 52 ? -3.973 5.105 4.156 1 98.25 52 ILE B N 1
ATOM 1500 C CA . ILE B 1 52 ? -3.906 5.117 2.699 1 98.25 52 ILE B CA 1
ATOM 1501 C C . ILE B 1 52 ? -2.521 5.578 2.25 1 98.25 52 ILE B C 1
ATOM 1503 O O . ILE B 1 52 ? -1.893 4.945 1.4 1 98.25 52 ILE B O 1
ATOM 1507 N N . GLY B 1 53 ? -2.031 6.641 2.828 1 98.31 53 GLY B N 1
ATOM 1508 C CA . GLY B 1 53 ? -0.719 7.168 2.49 1 98.31 53 GLY B CA 1
ATOM 1509 C C . GLY B 1 53 ? 0.404 6.184 2.754 1 98.31 53 GLY B C 1
ATOM 1510 O O . GLY B 1 53 ? 1.328 6.059 1.947 1 98.31 53 GLY B O 1
ATOM 1511 N N . ASP B 1 54 ? 0.324 5.512 3.855 1 97.44 54 ASP B N 1
ATOM 1512 C CA . ASP B 1 54 ? 1.319 4.496 4.195 1 97.44 54 ASP B CA 1
ATOM 1513 C C . ASP B 1 54 ? 1.366 3.398 3.135 1 97.44 54 ASP B C 1
ATOM 1515 O O . ASP B 1 54 ? 2.447 2.998 2.695 1 97.44 54 ASP B O 1
ATOM 1519 N N . ALA B 1 55 ? 0.225 2.934 2.744 1 98 55 ALA B N 1
ATOM 1520 C CA . ALA B 1 55 ? 0.151 1.907 1.708 1 98 55 ALA B CA 1
ATOM 1521 C C . ALA B 1 55 ? 0.733 2.414 0.392 1 98 55 ALA B C 1
ATOM 1523 O O . ALA B 1 55 ? 1.39 1.664 -0.334 1 98 55 ALA B O 1
ATOM 1524 N N . LEU B 1 56 ? 0.497 3.641 0.105 1 98.44 56 LEU B N 1
ATOM 1525 C CA . LEU B 1 56 ? 0.982 4.215 -1.145 1 98.44 56 LEU B CA 1
ATOM 1526 C C . LEU B 1 56 ? 2.5 4.352 -1.127 1 98.44 56 LEU B C 1
ATOM 1528 O O . LEU B 1 56 ? 3.156 4.164 -2.154 1 98.44 56 LEU B O 1
ATOM 1532 N N . ILE B 1 57 ? 3.062 4.703 -0.02 1 97.5 57 ILE B N 1
ATOM 1533 C CA . ILE B 1 57 ? 4.516 4.773 0.103 1 97.5 57 ILE B CA 1
ATOM 1534 C C . ILE B 1 57 ? 5.121 3.395 -0.145 1 97.5 57 ILE B C 1
ATOM 1536 O O . ILE B 1 57 ? 6.094 3.264 -0.891 1 97.5 57 ILE B O 1
ATOM 1540 N N . ARG B 1 58 ? 4.496 2.395 0.436 1 97.5 58 ARG B N 1
ATOM 1541 C CA . ARG B 1 58 ? 4.953 1.023 0.231 1 97.5 58 ARG B CA 1
ATOM 1542 C C . ARG B 1 58 ? 4.848 0.625 -1.237 1 97.5 58 ARG B C 1
ATOM 1544 O O . ARG B 1 58 ? 5.762 0.007 -1.786 1 97.5 58 ARG B O 1
ATOM 1551 N N . LEU B 1 59 ? 3.732 0.988 -1.819 1 98.19 59 LEU B N 1
ATOM 1552 C CA . LEU B 1 59 ? 3.51 0.679 -3.229 1 98.19 59 LEU B CA 1
ATOM 1553 C C . LEU B 1 59 ? 4.547 1.367 -4.105 1 98.19 59 LEU B C 1
ATOM 1555 O O . LEU B 1 59 ? 5.094 0.753 -5.023 1 98.19 59 LEU B O 1
ATOM 1559 N N . ASP B 1 60 ? 4.812 2.588 -3.846 1 97.44 60 ASP B N 1
ATOM 1560 C CA . ASP B 1 60 ? 5.789 3.354 -4.613 1 97.44 60 ASP B CA 1
ATOM 1561 C C . ASP B 1 60 ? 7.176 2.719 -4.523 1 97.44 60 ASP B C 1
ATOM 1563 O O . ASP B 1 60 ? 7.855 2.557 -5.539 1 97.44 60 ASP B O 1
ATOM 1567 N N . VAL B 1 61 ? 7.609 2.357 -3.342 1 96.44 61 VAL B N 1
ATOM 1568 C CA . VAL B 1 61 ? 8.914 1.737 -3.131 1 96.44 61 VAL B CA 1
ATOM 1569 C C . VAL B 1 61 ? 8.977 0.4 -3.865 1 96.44 61 VAL B C 1
ATOM 1571 O O . VAL B 1 61 ? 9.977 0.086 -4.516 1 96.44 61 VAL B O 1
ATOM 1574 N N . ALA B 1 62 ? 7.922 -0.366 -3.766 1 97.19 62 ALA B N 1
ATOM 1575 C CA . ALA B 1 62 ? 7.879 -1.676 -4.41 1 97.19 62 ALA B CA 1
ATOM 1576 C C . ALA B 1 62 ? 7.988 -1.544 -5.93 1 97.19 62 ALA B C 1
ATOM 1578 O O . ALA B 1 62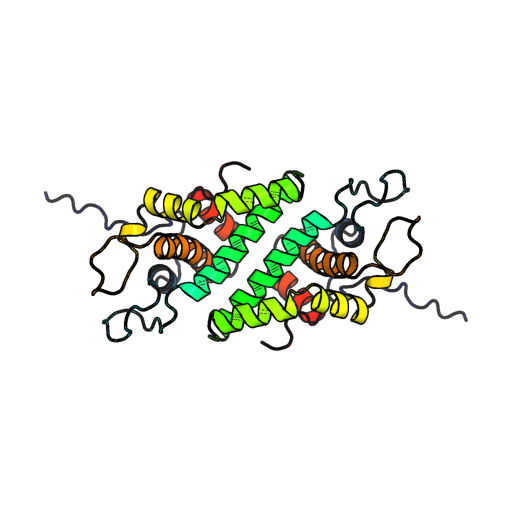 ? 8.766 -2.262 -6.566 1 97.19 62 ALA B O 1
ATOM 1579 N N . VAL B 1 63 ? 7.242 -0.606 -6.496 1 97.25 63 VAL B N 1
ATOM 1580 C CA . VAL B 1 63 ? 7.246 -0.406 -7.941 1 97.25 63 VAL B CA 1
ATOM 1581 C C . VAL B 1 63 ? 8.625 0.068 -8.391 1 97.25 63 VAL B C 1
ATOM 1583 O O . VAL B 1 63 ? 9.18 -0.444 -9.367 1 97.25 63 VAL B O 1
ATOM 1586 N N . LYS B 1 64 ? 9.18 0.97 -7.68 1 95.38 64 LYS B N 1
ATOM 1587 C CA . LYS B 1 64 ? 10.508 1.479 -8.023 1 95.38 64 LYS B CA 1
ATOM 1588 C C . LYS B 1 64 ? 11.562 0.383 -7.906 1 95.38 64 LYS B C 1
ATOM 1590 O O . LYS B 1 64 ? 12.477 0.307 -8.727 1 95.38 64 LYS B O 1
ATOM 1595 N N . SER B 1 65 ? 11.438 -0.373 -6.871 1 93.75 65 SER B N 1
ATOM 1596 C CA . SER B 1 65 ? 12.383 -1.472 -6.684 1 93.75 65 SER B CA 1
ATOM 1597 C C . SER B 1 65 ? 12.305 -2.467 -7.84 1 93.75 65 SER B C 1
ATOM 1599 O O . SER B 1 65 ? 13.328 -2.998 -8.281 1 93.75 65 SER B O 1
ATOM 1601 N N . ARG B 1 66 ? 11.109 -2.703 -8.273 1 93.69 66 ARG B N 1
ATOM 1602 C CA . ARG B 1 66 ? 10.922 -3.6 -9.414 1 93.69 66 ARG B CA 1
ATOM 1603 C C . ARG B 1 66 ? 11.555 -3.027 -10.672 1 93.69 66 ARG B C 1
ATOM 1605 O O . ARG B 1 66 ? 12.266 -3.734 -11.391 1 93.69 66 ARG B O 1
ATOM 1612 N N . VAL B 1 67 ? 11.312 -1.769 -10.914 1 93.06 67 VAL B N 1
ATOM 1613 C CA . VAL B 1 67 ? 11.836 -1.104 -12.102 1 93.06 67 VAL B CA 1
ATOM 1614 C C . VAL B 1 67 ? 13.359 -1.094 -12.055 1 93.06 67 VAL B C 1
ATOM 1616 O O . VAL B 1 67 ? 14.023 -1.35 -13.07 1 93.06 67 VAL B O 1
ATOM 1619 N N . ALA B 1 68 ? 13.867 -0.934 -10.859 1 93.19 68 ALA B N 1
ATOM 1620 C CA . ALA B 1 68 ? 15.312 -0.845 -10.688 1 93.19 68 ALA B CA 1
ATOM 1621 C C . ALA B 1 68 ? 15.938 -2.232 -10.578 1 93.19 68 ALA B C 1
ATOM 1623 O O . ALA B 1 68 ? 17.172 -2.369 -10.586 1 93.19 68 ALA B O 1
ATOM 1624 N N . GLU B 1 69 ? 15.102 -3.197 -10.406 1 91.69 69 GLU B N 1
ATOM 1625 C CA . GLU B 1 69 ? 15.57 -4.566 -10.211 1 91.69 69 GLU B CA 1
ATOM 1626 C C . GLU B 1 69 ? 16.531 -4.652 -9.031 1 91.69 69 GLU B C 1
ATOM 1628 O O . GLU B 1 69 ? 17.594 -5.281 -9.125 1 91.69 69 GLU B O 1
ATOM 1633 N N . SER B 1 70 ? 16.234 -3.973 -7.98 1 90.31 70 SER B N 1
ATOM 1634 C CA . SER B 1 70 ? 17.125 -3.881 -6.828 1 90.31 70 SER B CA 1
ATOM 1635 C C . SER B 1 70 ? 16.906 -5.043 -5.867 1 90.31 70 SER B C 1
ATOM 1637 O O . SER B 1 70 ? 17.719 -5.285 -4.98 1 90.31 70 SER B O 1
ATOM 1639 N N . GLY B 1 71 ? 15.781 -5.812 -6.004 1 88.19 71 GLY B N 1
ATOM 1640 C CA . GLY B 1 71 ? 15.508 -6.957 -5.156 1 88.19 71 GLY B CA 1
ATOM 1641 C C . GLY B 1 71 ? 14.703 -6.605 -3.916 1 88.19 71 GLY B C 1
ATOM 1642 O O . GLY B 1 71 ? 14.562 -5.43 -3.576 1 88.19 71 GLY B O 1
ATOM 1643 N N . THR B 1 72 ? 14.141 -7.598 -3.213 1 93.25 72 THR B N 1
ATOM 1644 C CA . THR B 1 72 ? 13.242 -7.41 -2.082 1 93.25 72 THR B CA 1
ATOM 1645 C C . THR B 1 72 ? 14 -6.875 -0.871 1 93.25 72 THR B C 1
ATOM 1647 O O . THR B 1 72 ? 13.453 -6.09 -0.09 1 93.25 72 THR B O 1
ATOM 1650 N N . GLY B 1 73 ? 15.234 -7.312 -0.709 1 92.62 73 GLY B N 1
ATOM 1651 C CA . GLY B 1 73 ? 16.031 -6.828 0.402 1 92.62 73 GLY B CA 1
ATOM 1652 C C . GLY B 1 73 ? 16.234 -5.324 0.385 1 92.62 73 GLY B C 1
ATOM 1653 O O . GLY B 1 73 ? 16 -4.652 1.393 1 92.62 73 GLY B O 1
ATOM 1654 N N . ARG B 1 74 ? 16.641 -4.867 -0.73 1 92.06 74 ARG B N 1
ATOM 1655 C CA . ARG B 1 74 ? 16.844 -3.432 -0.868 1 92.06 74 ARG B CA 1
ATOM 1656 C C . ARG B 1 74 ? 15.531 -2.672 -0.708 1 92.06 74 ARG B C 1
ATOM 1658 O O . ARG B 1 74 ? 15.492 -1.605 -0.088 1 92.06 74 ARG B O 1
ATOM 1665 N N . ALA B 1 75 ? 14.422 -3.16 -1.294 1 93.75 75 ALA B N 1
ATOM 1666 C CA . ALA B 1 75 ? 13.109 -2.527 -1.147 1 93.75 75 ALA B CA 1
ATOM 1667 C C . ALA B 1 75 ? 12.734 -2.385 0.323 1 93.75 75 ALA B C 1
ATOM 1669 O O . ALA B 1 75 ? 12.242 -1.334 0.745 1 93.75 75 ALA B O 1
ATOM 1670 N N . THR B 1 76 ? 13.016 -3.408 1.089 1 94 76 THR B N 1
ATOM 1671 C CA . THR B 1 76 ? 12.711 -3.398 2.516 1 94 76 THR B CA 1
ATOM 1672 C C . THR B 1 76 ? 13.578 -2.379 3.246 1 94 76 THR B C 1
ATOM 1674 O O . THR B 1 76 ? 13.094 -1.64 4.102 1 94 76 THR B O 1
ATOM 1677 N N . GLU B 1 77 ? 14.758 -2.357 2.893 1 94.56 77 GLU B N 1
ATOM 1678 C CA . GLU B 1 77 ? 15.688 -1.398 3.492 1 94.56 77 GLU B CA 1
ATOM 1679 C C . GLU B 1 77 ? 15.234 0.037 3.225 1 94.56 77 GLU B C 1
ATOM 1681 O O . GLU B 1 77 ? 15.211 0.864 4.141 1 94.56 77 GLU B O 1
ATOM 1686 N N . VAL B 1 78 ? 14.891 0.269 2.014 1 92.94 78 VAL B N 1
ATOM 1687 C CA . VAL B 1 78 ? 14.445 1.602 1.619 1 92.94 78 VAL B CA 1
ATOM 1688 C C . VAL B 1 78 ? 13.172 1.965 2.377 1 92.94 78 VAL B C 1
ATOM 1690 O O . VAL B 1 78 ? 13.055 3.068 2.912 1 92.94 78 VAL B O 1
ATOM 1693 N N . LEU B 1 79 ? 12.258 1.043 2.434 1 93.75 79 LEU B N 1
ATOM 1694 C CA . LEU B 1 79 ? 11 1.294 3.131 1 93.75 79 LEU B CA 1
ATOM 1695 C C . LEU B 1 79 ? 11.25 1.585 4.605 1 93.75 79 LEU B C 1
ATOM 1697 O O . LEU B 1 79 ? 10.641 2.496 5.176 1 93.75 79 LEU B O 1
ATOM 1701 N N . CYS B 1 80 ? 12.117 0.842 5.219 1 93.88 80 CYS B N 1
ATOM 1702 C CA . CYS B 1 80 ? 12.445 1.056 6.621 1 93.88 80 CYS B CA 1
ATOM 1703 C C . CYS B 1 80 ? 13.047 2.439 6.836 1 93.88 80 CYS B C 1
ATOM 1705 O O . CYS B 1 80 ? 12.797 3.082 7.855 1 93.88 80 CYS B O 1
ATOM 1707 N N . GLU B 1 81 ? 13.742 2.893 5.91 1 91.69 81 GLU B N 1
ATOM 1708 C CA . GLU B 1 81 ? 14.398 4.191 6.016 1 91.69 81 GLU B CA 1
ATOM 1709 C C . GLU B 1 81 ? 13.406 5.328 5.785 1 91.69 81 GLU B C 1
ATOM 1711 O O . GLU B 1 81 ? 13.234 6.199 6.645 1 91.69 81 GLU B O 1
ATOM 1716 N N . ILE B 1 82 ? 12.648 5.25 4.711 1 91.62 82 ILE B N 1
ATOM 1717 C CA . ILE B 1 82 ? 11.852 6.406 4.312 1 91.62 82 ILE B CA 1
ATOM 1718 C C . ILE B 1 82 ? 10.484 6.352 4.996 1 91.62 82 ILE B C 1
ATOM 1720 O O . ILE B 1 82 ? 9.82 7.379 5.148 1 91.62 82 ILE B O 1
ATOM 1724 N N . GLY B 1 83 ? 10.07 5.176 5.336 1 91.12 83 GLY B N 1
ATOM 1725 C CA . GLY B 1 83 ? 8.75 5.004 5.918 1 91.12 83 GLY B CA 1
ATOM 1726 C C . GLY B 1 83 ? 8.742 5.102 7.43 1 91.12 83 GLY B C 1
ATOM 1727 O O . GLY B 1 83 ? 7.684 5.016 8.062 1 91.12 83 GLY B O 1
ATOM 1728 N N . SER B 1 84 ? 9.93 5.316 7.957 1 92.75 84 SER B N 1
ATOM 1729 C CA . SER B 1 84 ? 10.008 5.41 9.414 1 92.75 84 SER B CA 1
ATOM 1730 C C . SER B 1 84 ? 9.414 6.723 9.914 1 92.75 84 SER B C 1
ATOM 1732 O O . SER B 1 84 ? 9.43 7.73 9.203 1 92.75 84 SER B O 1
ATOM 1734 N N . ASN B 1 85 ? 8.883 6.621 11.148 1 92.75 85 ASN B N 1
ATOM 1735 C CA . ASN B 1 85 ? 8.375 7.844 11.758 1 92.75 85 ASN B CA 1
ATOM 1736 C C . ASN B 1 85 ? 9.438 8.945 11.773 1 92.75 85 ASN B C 1
ATOM 1738 O O . ASN B 1 85 ? 9.141 10.102 11.477 1 92.75 85 ASN B O 1
ATOM 1742 N N . ARG B 1 86 ? 10.594 8.602 12.086 1 93.06 86 ARG B N 1
ATOM 1743 C CA . ARG B 1 86 ? 11.68 9.578 12.148 1 93.06 86 ARG B CA 1
ATOM 1744 C C . ARG B 1 86 ? 11.898 10.25 10.797 1 93.06 86 ARG B C 1
ATOM 1746 O O . ARG B 1 86 ? 11.984 11.477 10.719 1 93.06 86 ARG B O 1
ATOM 1753 N N . SER B 1 87 ? 12 9.461 9.758 1 94.19 87 SER B N 1
ATOM 1754 C CA . SER B 1 87 ? 12.211 10 8.414 1 94.19 87 SER B CA 1
ATOM 1755 C C . SER B 1 87 ? 11.031 10.875 7.984 1 94.19 87 SER B C 1
ATOM 1757 O O . SER B 1 87 ? 11.227 11.969 7.453 1 94.19 87 SER B O 1
ATOM 1759 N N . LEU B 1 88 ? 9.859 10.43 8.258 1 95.81 88 LEU B N 1
ATOM 1760 C CA . LEU B 1 88 ? 8.664 11.148 7.836 1 95.81 88 LEU B CA 1
ATOM 1761 C C . LEU B 1 88 ? 8.516 12.453 8.617 1 95.81 88 LEU B C 1
ATOM 1763 O O . LEU B 1 88 ? 8.086 13.469 8.055 1 95.81 88 LEU B O 1
ATOM 1767 N N . GLN B 1 89 ? 8.859 12.344 9.859 1 93.88 89 GLN B N 1
ATOM 1768 C CA . GLN B 1 89 ? 8.836 13.562 10.664 1 93.88 89 GLN B CA 1
ATOM 1769 C C . GLN B 1 89 ? 9.82 14.594 10.125 1 93.88 89 GLN B C 1
ATOM 1771 O O . GLN B 1 89 ? 9.508 15.781 10.047 1 93.88 89 GLN B O 1
ATOM 1776 N N . ASP B 1 90 ? 10.992 14.148 9.836 1 92.88 90 ASP B N 1
ATOM 1777 C CA . ASP B 1 90 ? 12.016 15.031 9.281 1 92.88 90 ASP B CA 1
ATOM 1778 C C . ASP B 1 90 ? 11.539 15.68 7.984 1 92.88 90 ASP B C 1
ATOM 1780 O O . ASP B 1 90 ? 11.727 16.875 7.777 1 92.88 90 ASP B O 1
ATOM 1784 N N . ILE B 1 91 ? 10.914 14.953 7.219 1 91.62 91 ILE B N 1
ATOM 1785 C CA . ILE B 1 91 ? 10.367 15.445 5.961 1 91.62 91 ILE B CA 1
ATOM 1786 C C . ILE B 1 91 ? 9.289 16.484 6.242 1 91.62 91 ILE B C 1
ATOM 1788 O O . ILE B 1 91 ? 9.281 17.562 5.621 1 91.62 91 ILE B O 1
ATOM 1792 N N . GLY B 1 92 ? 8.367 16.172 7.133 1 91.88 92 GLY B N 1
ATOM 1793 C CA . GLY B 1 92 ? 7.324 17.109 7.5 1 91.88 92 GLY B CA 1
ATOM 1794 C C . GLY B 1 92 ? 7.863 18.438 7.98 1 91.88 92 GLY B C 1
ATOM 1795 O O . GLY B 1 92 ? 7.355 19.5 7.598 1 91.88 92 GLY B O 1
ATOM 1796 N N . ARG B 1 93 ? 8.883 18.391 8.758 1 90.94 93 ARG B N 1
ATOM 1797 C CA . ARG B 1 93 ? 9.5 19.609 9.273 1 90.94 93 ARG B CA 1
ATOM 1798 C C . ARG B 1 93 ? 10.172 20.406 8.148 1 90.94 93 ARG B C 1
ATOM 1800 O O . ARG B 1 93 ? 10.062 21.625 8.094 1 90.94 93 ARG B O 1
ATOM 1807 N N . GLN B 1 94 ? 10.852 19.703 7.309 1 88.5 94 GLN B N 1
ATOM 1808 C CA . GLN B 1 94 ? 11.586 20.328 6.215 1 88.5 94 GLN B CA 1
ATOM 1809 C C . GLN B 1 94 ? 10.641 21.078 5.285 1 88.5 94 GLN B C 1
ATOM 1811 O O . GLN B 1 94 ? 11 22.141 4.762 1 88.5 94 GLN B O 1
ATOM 1816 N N . VAL B 1 95 ? 9.438 20.609 5.137 1 86.5 95 VAL B N 1
ATOM 1817 C CA . VAL B 1 95 ? 8.523 21.234 4.191 1 86.5 95 VAL B CA 1
ATOM 1818 C C . VAL B 1 95 ? 7.594 22.203 4.938 1 86.5 95 VAL B C 1
ATOM 1820 O O . VAL B 1 95 ? 6.684 22.781 4.34 1 86.5 95 VAL B O 1
ATOM 1823 N N . GLY B 1 96 ? 7.73 22.328 6.27 1 86.25 96 GLY B N 1
ATOM 1824 C CA . GLY B 1 96 ? 7 23.297 7.078 1 86.25 96 GLY B CA 1
ATOM 1825 C C . GLY B 1 96 ? 5.602 22.828 7.438 1 86.25 96 GLY B C 1
ATOM 1826 O O . GLY B 1 96 ? 4.719 23.641 7.699 1 86.25 96 GLY B O 1
ATOM 1827 N N . LEU B 1 97 ? 5.422 21.547 7.492 1 90.56 97 LEU B N 1
ATOM 1828 C CA . LEU B 1 97 ? 4.094 21.016 7.758 1 90.56 97 LEU B CA 1
ATOM 1829 C C . LEU B 1 97 ? 3.711 21.203 9.227 1 90.56 97 LEU B C 1
ATOM 1831 O O . LEU B 1 97 ? 2.527 21.203 9.57 1 90.56 97 LEU B O 1
ATOM 1835 N N . ASP B 1 98 ? 4.703 21.281 10.086 1 88.88 98 ASP B N 1
ATOM 1836 C CA . ASP B 1 98 ? 4.449 21.406 11.516 1 88.88 98 ASP B CA 1
ATOM 1837 C C . ASP B 1 98 ? 3.6 22.641 11.82 1 88.88 98 ASP B C 1
ATOM 1839 O O . ASP B 1 98 ? 2.854 22.656 12.805 1 88.88 98 ASP B O 1
ATOM 1843 N N . GLU B 1 99 ? 3.572 23.625 10.922 1 87.69 99 GLU B N 1
ATOM 1844 C CA . GLU B 1 99 ? 2.816 24.859 11.109 1 87.69 99 GLU B CA 1
ATOM 1845 C C . GLU B 1 99 ? 1.354 24.688 10.711 1 87.69 99 GLU B C 1
ATOM 1847 O O . GLU B 1 99 ? 0.505 25.5 11.055 1 87.69 99 GLU B O 1
ATOM 1852 N N . PHE B 1 100 ? 1.081 23.578 10.078 1 88.69 100 PHE B N 1
ATOM 1853 C CA . PHE B 1 100 ? -0.245 23.438 9.492 1 88.69 100 PHE B CA 1
ATOM 1854 C C . PHE B 1 100 ? -1.028 22.328 10.203 1 88.69 100 PHE B C 1
ATOM 1856 O O . PHE B 1 100 ? -2.229 22.172 9.977 1 88.69 100 PHE B O 1
ATOM 1863 N N . VAL B 1 101 ? -0.386 21.594 11.078 1 91.56 101 VAL B N 1
ATOM 1864 C CA . VAL B 1 101 ? -1.056 20.5 11.789 1 91.56 101 VAL B CA 1
ATOM 1865 C C . VAL B 1 101 ? -2.018 21.078 12.82 1 91.56 101 VAL B C 1
ATOM 1867 O O . VAL B 1 101 ? -1.623 21.891 13.664 1 91.56 101 VAL B O 1
ATOM 1870 N N . ILE B 1 102 ? -3.213 20.766 12.664 1 87.69 102 ILE B N 1
ATOM 1871 C CA . ILE B 1 102 ? -4.227 21.156 13.633 1 87.69 102 ILE B CA 1
ATOM 1872 C C . ILE B 1 102 ? -4.285 20.141 14.766 1 87.69 102 ILE B C 1
ATOM 1874 O O . ILE B 1 102 ? -4.566 18.953 14.531 1 87.69 102 ILE B O 1
ATOM 1878 N N . ARG B 1 103 ? -3.977 20.562 15.938 1 85 103 ARG B N 1
ATOM 1879 C CA . ARG B 1 103 ? -3.895 19.703 17.125 1 85 103 ARG B CA 1
ATOM 1880 C C . ARG B 1 103 ? -4.824 20.203 18.219 1 85 103 ARG B C 1
ATOM 1882 O O . ARG B 1 103 ? -5.477 21.25 18.078 1 85 103 ARG B O 1
ATOM 1889 N N . ASP B 1 104 ? -4.918 19.359 19.312 1 76 104 ASP B N 1
ATOM 1890 C CA . ASP B 1 104 ? -5.66 19.75 20.5 1 76 104 ASP B CA 1
ATOM 1891 C C . ASP B 1 104 ? -5.164 21.094 21.031 1 76 104 ASP B C 1
ATOM 1893 O O . ASP B 1 104 ? -3.979 21.234 21.359 1 76 104 ASP B O 1
ATOM 1897 N N . PRO B 1 105 ? -6.012 22.078 21.109 1 71.81 105 PRO B N 1
ATOM 1898 C CA . PRO B 1 105 ? -5.613 23.422 21.516 1 71.81 105 PRO B CA 1
ATOM 1899 C C . PRO B 1 105 ? -5.02 23.453 22.922 1 71.81 105 PRO B C 1
ATOM 1901 O O . PRO B 1 105 ? -4.336 24.422 23.281 1 71.81 105 PRO B O 1
ATOM 1904 N N . THR B 1 106 ? -5.371 22.438 23.625 1 75.12 106 THR B N 1
ATOM 1905 C CA . THR B 1 106 ? -4.852 22.438 25 1 75.12 106 THR B CA 1
ATOM 1906 C C . THR B 1 106 ? -3.379 22.047 25.016 1 75.12 106 THR B C 1
ATOM 1908 O O . THR B 1 106 ? -2.686 22.234 26.016 1 75.12 106 THR B O 1
ATOM 1911 N N . ASN B 1 107 ? -2.967 21.516 23.875 1 72.81 107 ASN B N 1
ATOM 1912 C CA . ASN B 1 107 ? -1.563 21.141 23.75 1 72.81 107 ASN B CA 1
ATOM 1913 C C . ASN B 1 107 ? -0.743 22.234 23.078 1 72.81 107 ASN B C 1
ATOM 1915 O O . ASN B 1 107 ? -0.823 22.422 21.859 1 72.81 107 ASN B O 1
ATOM 1919 N N . ASP B 1 108 ? 0.008 23.062 23.844 1 72.69 108 ASP B N 1
ATOM 1920 C CA . ASP B 1 108 ? 0.766 24.188 23.328 1 72.69 108 ASP B CA 1
ATOM 1921 C C . ASP B 1 108 ? 2.16 23.766 22.875 1 72.69 108 ASP B C 1
ATOM 1923 O O . ASP B 1 108 ? 2.924 24.578 22.344 1 72.69 108 ASP B O 1
ATOM 1927 N N . GLY B 1 109 ? 2.455 22.594 23.047 1 80.5 109 GLY B N 1
ATOM 1928 C CA . GLY B 1 109 ? 3.785 22.141 22.672 1 80.5 109 GLY B CA 1
ATOM 1929 C C . GLY B 1 109 ? 3.93 21.875 21.188 1 80.5 109 GLY B C 1
ATOM 1930 O O . GLY B 1 109 ? 2.98 22.078 20.422 1 80.5 109 GLY B O 1
ATOM 1931 N N . PRO B 1 110 ? 5.172 21.688 20.797 1 85.44 110 PRO B N 1
ATOM 1932 C CA . PRO B 1 110 ? 5.402 21.359 19.391 1 85.44 110 PRO B CA 1
ATOM 1933 C C . PRO B 1 110 ? 4.621 20.125 18.938 1 85.44 110 PRO B C 1
ATOM 1935 O O . PRO B 1 110 ? 4.203 19.312 19.781 1 85.44 110 PRO B O 1
ATOM 1938 N N . VAL B 1 111 ? 4.312 20.109 17.688 1 88.5 111 VAL B N 1
ATOM 1939 C CA . VAL B 1 111 ? 3.686 18.922 17.125 1 88.5 111 VAL B CA 1
ATOM 1940 C C . VAL B 1 111 ? 4.547 17.688 17.422 1 88.5 111 VAL B C 1
ATOM 1942 O O . VAL B 1 111 ? 5.773 17.734 17.297 1 88.5 111 VAL B O 1
ATOM 1945 N N . SER B 1 112 ? 3.916 16.578 17.859 1 88.88 112 SER B N 1
ATOM 1946 C CA . SER B 1 112 ? 4.676 15.375 18.156 1 88.88 112 SER B CA 1
ATOM 1947 C C . SER B 1 112 ? 5.211 14.727 16.891 1 88.88 112 SER B C 1
ATOM 1949 O O . SER B 1 112 ? 4.656 14.93 15.805 1 88.88 112 SER B O 1
ATOM 1951 N N . LEU B 1 113 ? 6.289 13.945 17.078 1 88.56 113 LEU B N 1
ATOM 1952 C CA . LEU B 1 113 ? 6.895 13.227 15.969 1 88.56 113 LEU B CA 1
ATOM 1953 C C . LEU B 1 113 ? 5.867 12.344 15.273 1 88.56 113 LEU B C 1
ATOM 1955 O O . LEU B 1 113 ? 5.766 12.352 14.047 1 88.56 113 LEU B O 1
ATOM 1959 N N . SER B 1 114 ? 5.098 11.695 16.062 1 91.62 114 SER B N 1
ATOM 1960 C CA . SER B 1 114 ? 4.109 10.773 15.508 1 91.62 114 SER B CA 1
ATOM 1961 C C . SER B 1 114 ? 3.029 11.523 14.734 1 91.62 114 SER B C 1
ATOM 1963 O O . SER B 1 114 ? 2.6 11.078 13.664 1 91.62 114 SER B O 1
ATOM 1965 N N . GLN B 1 115 ? 2.623 12.656 15.234 1 92.94 115 GLN B N 1
ATOM 1966 C CA . GLN B 1 115 ? 1.58 13.43 14.578 1 92.94 115 GLN B CA 1
ATOM 1967 C C . GLN B 1 115 ? 2.072 13.984 13.242 1 92.94 115 GLN B C 1
ATOM 1969 O O . GLN B 1 115 ? 1.331 14 12.258 1 92.94 115 GLN B O 1
ATOM 1974 N N . LEU B 1 116 ? 3.283 14.422 13.266 1 94.19 116 LEU B N 1
ATOM 1975 C CA . LEU B 1 116 ? 3.842 15 12.047 1 94.19 116 LEU B CA 1
ATOM 1976 C C . LEU B 1 116 ? 4.039 13.922 10.984 1 94.19 116 LEU B C 1
ATOM 1978 O O . LEU B 1 116 ? 3.691 14.125 9.82 1 94.19 116 LEU B O 1
ATOM 1982 N N . ALA B 1 117 ? 4.633 12.789 11.359 1 96.19 117 ALA B N 1
ATOM 1983 C CA . ALA B 1 117 ? 4.793 11.664 10.438 1 96.19 117 ALA B CA 1
ATOM 1984 C C . ALA B 1 117 ? 3.449 11.234 9.859 1 96.19 117 ALA B C 1
ATOM 1986 O O . ALA B 1 117 ? 3.324 11.031 8.648 1 96.19 117 ALA B O 1
ATOM 1987 N N . THR B 1 118 ? 2.455 11.188 10.703 1 96.19 118 THR B N 1
ATOM 1988 C CA . THR B 1 118 ? 1.106 10.805 10.297 1 96.19 118 THR B CA 1
ATOM 1989 C C . THR B 1 118 ? 0.536 11.805 9.297 1 96.19 118 THR B C 1
ATOM 1991 O O . THR B 1 118 ? -0.11 11.422 8.32 1 96.19 118 THR B O 1
ATOM 1994 N N . THR B 1 119 ? 0.797 13.023 9.586 1 95.19 119 THR B N 1
ATOM 1995 C CA . THR B 1 119 ? 0.276 14.062 8.711 1 95.19 119 THR B CA 1
ATOM 1996 C C . THR B 1 119 ? 0.904 13.969 7.32 1 95.19 119 THR B C 1
ATOM 1998 O O . THR B 1 119 ? 0.226 14.172 6.312 1 95.19 119 THR B O 1
ATOM 2001 N N . VAL B 1 120 ? 2.193 13.609 7.219 1 95.69 120 VAL B N 1
ATOM 2002 C CA . VAL B 1 120 ? 2.854 13.414 5.934 1 95.69 120 VAL B CA 1
ATOM 2003 C C . VAL B 1 120 ? 2.154 12.305 5.156 1 95.69 120 VAL B C 1
ATOM 2005 O O . VAL B 1 120 ? 1.803 12.477 3.986 1 95.69 120 VAL B O 1
ATOM 2008 N N . GLU B 1 121 ? 1.932 11.242 5.805 1 97.5 121 GLU B N 1
ATOM 2009 C CA . GLU B 1 121 ? 1.244 10.125 5.176 1 97.5 121 GLU B CA 1
ATOM 2010 C C . GLU B 1 121 ? -0.169 10.508 4.75 1 97.5 121 GLU B C 1
ATOM 2012 O O . GLU B 1 121 ? -0.595 10.195 3.635 1 97.5 121 GLU B O 1
ATOM 2017 N N . ALA B 1 122 ? -0.824 11.203 5.633 1 96.75 122 ALA B N 1
ATOM 2018 C CA . ALA B 1 122 ? -2.209 11.594 5.375 1 96.75 122 ALA B CA 1
ATOM 2019 C C . ALA B 1 122 ? -2.303 12.508 4.16 1 96.75 122 ALA B C 1
ATOM 2021 O O . ALA B 1 122 ? -3.273 12.445 3.4 1 96.75 122 ALA B O 1
ATOM 2022 N N . LEU B 1 123 ? -1.33 13.359 3.977 1 95.69 123 LEU B N 1
ATOM 2023 C CA . LEU B 1 123 ? -1.309 14.234 2.811 1 95.69 123 LEU B CA 1
ATOM 2024 C C . LEU B 1 123 ? -1.243 13.422 1.521 1 95.69 123 LEU B C 1
ATOM 2026 O O . LEU B 1 123 ? -1.951 13.719 0.557 1 95.69 123 LEU B O 1
ATOM 2030 N N . ILE B 1 124 ? -0.434 12.43 1.55 1 96.88 124 ILE B N 1
ATOM 2031 C CA . ILE B 1 124 ? -0.325 11.547 0.393 1 96.88 124 ILE B CA 1
ATOM 2032 C C . ILE B 1 124 ? -1.658 10.844 0.156 1 96.88 124 ILE B C 1
ATOM 2034 O O . ILE B 1 124 ? -2.135 10.766 -0.979 1 96.88 124 ILE B O 1
ATOM 2038 N N . GLY B 1 125 ? -2.256 10.375 1.255 1 98.12 125 GLY B N 1
ATOM 2039 C CA . GLY B 1 125 ? -3.564 9.75 1.147 1 98.12 125 GLY B CA 1
ATOM 2040 C C . GLY B 1 125 ? -4.629 10.688 0.603 1 98.12 125 GLY B C 1
ATOM 2041 O O . GLY B 1 125 ? -5.465 10.281 -0.205 1 98.12 125 GLY B O 1
ATOM 2042 N N . ALA B 1 126 ? -4.613 11.906 1.012 1 96.81 126 ALA B N 1
ATOM 2043 C CA . ALA B 1 126 ? -5.559 12.914 0.535 1 96.81 126 ALA B CA 1
ATOM 2044 C C . ALA B 1 126 ? -5.41 13.141 -0.967 1 96.81 126 ALA B C 1
ATOM 2046 O O . ALA B 1 126 ? -6.406 13.25 -1.686 1 96.81 126 ALA B O 1
ATOM 2047 N N . VAL B 1 127 ? -4.215 13.211 -1.444 1 96.94 127 VAL B N 1
ATOM 2048 C CA . VAL B 1 127 ? -3.957 13.391 -2.869 1 96.94 127 VAL B CA 1
ATOM 2049 C C . VAL B 1 127 ? -4.52 12.211 -3.652 1 96.94 127 VAL B C 1
ATOM 2051 O O . VAL B 1 127 ? -5.121 12.391 -4.715 1 96.94 127 VAL B O 1
ATOM 2054 N N . TRP B 1 128 ? -4.301 11.062 -3.119 1 98.25 128 TRP B N 1
ATOM 2055 C CA . TRP B 1 128 ? -4.812 9.852 -3.746 1 98.25 128 TRP B CA 1
ATOM 2056 C C . TRP B 1 128 ? -6.32 9.945 -3.959 1 98.25 128 TRP B C 1
ATOM 2058 O O . TRP B 1 128 ? -6.809 9.742 -5.074 1 98.25 128 TRP B O 1
ATOM 2068 N N . ILE B 1 129 ? -6.996 10.312 -2.928 1 97.69 129 ILE B N 1
ATOM 2069 C CA . ILE B 1 129 ? -8.445 10.414 -2.996 1 97.69 129 ILE B CA 1
ATOM 2070 C C . ILE B 1 129 ? -8.844 11.562 -3.918 1 97.69 129 ILE B C 1
ATOM 2072 O O . ILE B 1 129 ? -9.695 11.398 -4.797 1 97.69 129 ILE B O 1
ATOM 2076 N N . ASP B 1 130 ? -8.227 12.688 -3.771 1 97.06 130 ASP B N 1
ATOM 2077 C CA . ASP B 1 130 ? -8.586 13.891 -4.516 1 97.06 130 ASP B CA 1
ATOM 2078 C C . ASP B 1 130 ? -8.328 13.703 -6.012 1 97.06 130 ASP B C 1
ATOM 2080 O O . ASP B 1 130 ? -9.07 14.242 -6.84 1 97.06 130 ASP B O 1
ATOM 2084 N N . SER B 1 131 ? -7.328 12.93 -6.391 1 97.38 131 SER B N 1
ATOM 2085 C CA . SER B 1 131 ? -6.941 12.75 -7.789 1 97.38 131 SER B CA 1
ATOM 2086 C C . SER B 1 131 ? -7.742 11.633 -8.445 1 97.38 131 SER B C 1
ATOM 2088 O O . SER B 1 131 ? -7.512 11.297 -9.609 1 97.38 131 SER B O 1
ATOM 2090 N N . GLY B 1 132 ? -8.656 10.977 -7.695 1 97.25 132 GLY B N 1
ATOM 2091 C CA . GLY B 1 132 ? -9.414 9.859 -8.242 1 97.25 132 GLY B CA 1
ATOM 2092 C C . GLY B 1 132 ? -8.586 8.594 -8.383 1 97.25 132 GLY B C 1
ATOM 2093 O O . GLY B 1 132 ? -8.703 7.879 -9.375 1 97.25 132 GLY B O 1
ATOM 2094 N N . TYR B 1 133 ? -7.621 8.406 -7.438 1 98.19 133 TYR B N 1
ATOM 2095 C CA . TYR B 1 133 ? -6.797 7.203 -7.371 1 98.19 133 TYR B CA 1
ATOM 2096 C C . TYR B 1 133 ? -5.781 7.172 -8.508 1 98.19 133 TYR B C 1
ATOM 2098 O O . TYR B 1 133 ? -5.617 6.152 -9.18 1 98.19 133 TYR B O 1
ATOM 2106 N N . ASP B 1 134 ? -5.168 8.305 -8.703 1 97.88 134 ASP B N 1
ATOM 2107 C CA . ASP B 1 134 ? -4.137 8.461 -9.727 1 97.88 134 ASP B CA 1
ATOM 2108 C C . ASP B 1 134 ? -2.744 8.211 -9.141 1 97.88 134 ASP B C 1
ATOM 2110 O O . ASP B 1 134 ? -2.211 9.055 -8.414 1 97.88 134 ASP B O 1
ATOM 2114 N N . PHE B 1 135 ? -2.184 7.102 -9.516 1 98.31 135 PHE B N 1
ATOM 2115 C CA . PHE B 1 135 ? -0.908 6.703 -8.938 1 98.31 135 PHE B CA 1
ATOM 2116 C C . PHE B 1 135 ? 0.196 7.676 -9.328 1 98.31 135 PHE B C 1
ATOM 2118 O O . PHE B 1 135 ? 1.09 7.969 -8.531 1 98.31 135 PHE B O 1
ATOM 2125 N N . ALA B 1 136 ? 0.162 8.195 -10.516 1 97.25 136 ALA B N 1
ATOM 2126 C CA . ALA B 1 136 ? 1.177 9.148 -10.953 1 97.25 136 ALA B CA 1
ATOM 2127 C C . ALA B 1 136 ? 1.155 10.406 -10.094 1 97.25 136 ALA B C 1
ATOM 2129 O O . ALA B 1 136 ? 2.207 10.961 -9.773 1 97.25 136 ALA B O 1
ATOM 2130 N N . GLN B 1 137 ? -0.007 10.891 -9.758 1 96.25 137 GLN B N 1
ATOM 2131 C CA . GLN B 1 137 ? -0.117 12.07 -8.898 1 96.25 137 GLN B CA 1
ATOM 2132 C C . GLN B 1 137 ? 0.397 11.781 -7.492 1 96.25 137 GLN B C 1
ATOM 2134 O O . GLN B 1 137 ? 1.085 12.609 -6.895 1 96.25 137 GLN B O 1
ATOM 2139 N N . ALA B 1 138 ? 0.068 10.578 -6.941 1 96.75 138 ALA B N 1
ATOM 2140 C CA . ALA B 1 138 ? 0.595 10.188 -5.637 1 96.75 138 ALA B CA 1
ATOM 2141 C C . ALA B 1 138 ? 2.119 10.133 -5.656 1 96.75 138 ALA B C 1
ATOM 2143 O O . ALA B 1 138 ? 2.775 10.633 -4.738 1 96.75 138 ALA B O 1
ATOM 2144 N N . GLN B 1 139 ? 2.664 9.531 -6.742 1 96.44 139 GLN B N 1
ATOM 2145 C CA . GLN B 1 139 ? 4.113 9.422 -6.867 1 96.44 139 GLN B CA 1
ATOM 2146 C C . GLN B 1 139 ? 4.766 10.805 -6.926 1 96.44 139 GLN B C 1
ATOM 2148 O O . GLN B 1 139 ? 5.836 11.016 -6.348 1 96.44 139 GLN B O 1
ATOM 2153 N N . ARG B 1 140 ? 4.164 11.719 -7.621 1 94.44 140 ARG B N 1
ATOM 2154 C CA . ARG B 1 140 ? 4.695 13.07 -7.734 1 94.44 140 ARG B CA 1
ATOM 2155 C C . ARG B 1 140 ? 4.785 13.742 -6.367 1 94.44 140 ARG B C 1
ATOM 2157 O O . ARG B 1 140 ? 5.781 14.398 -6.059 1 94.44 140 ARG B O 1
ATOM 2164 N N . VAL B 1 141 ? 3.789 13.57 -5.594 1 94.06 141 VAL B N 1
ATOM 2165 C CA . VAL B 1 141 ? 3.773 14.188 -4.273 1 94.06 141 VAL B CA 1
ATOM 2166 C C . VAL B 1 141 ? 4.793 13.5 -3.365 1 94.06 141 VAL B C 1
ATOM 2168 O O . VAL B 1 141 ? 5.492 14.164 -2.596 1 94.06 141 VAL B O 1
ATOM 2171 N N . ILE B 1 142 ? 4.883 12.164 -3.432 1 94.69 142 ILE B N 1
ATOM 2172 C CA . ILE B 1 142 ? 5.879 11.422 -2.668 1 94.69 142 ILE B CA 1
ATOM 2173 C C . ILE B 1 142 ? 7.277 11.922 -3.025 1 94.69 142 ILE B C 1
ATOM 2175 O O . ILE B 1 142 ? 8.102 12.156 -2.141 1 94.69 142 ILE B O 1
ATOM 2179 N N . GLN B 1 143 ? 7.484 12.102 -4.273 1 91 143 GLN B N 1
ATOM 2180 C CA . GLN B 1 143 ? 8.773 12.602 -4.742 1 91 143 GLN B CA 1
ATOM 2181 C C . GLN B 1 143 ? 9.008 14.039 -4.281 1 91 143 GLN B C 1
ATOM 2183 O O . GLN B 1 143 ? 10.109 14.383 -3.855 1 91 143 GLN B O 1
ATOM 2188 N N . ALA B 1 144 ? 7.984 14.852 -4.387 1 85.81 144 ALA B N 1
ATOM 2189 C CA . ALA B 1 144 ? 8.094 16.266 -4.02 1 85.81 144 ALA B CA 1
ATOM 2190 C C . ALA B 1 144 ? 8.391 16.422 -2.529 1 85.81 144 ALA B C 1
ATOM 2192 O O . ALA B 1 144 ? 9.086 17.344 -2.123 1 85.81 144 ALA B O 1
ATOM 2193 N N . LEU B 1 145 ? 7.871 15.5 -1.79 1 84 145 LEU B N 1
ATOM 2194 C CA . LEU B 1 145 ? 8.109 15.531 -0.352 1 84 145 LEU B CA 1
ATOM 2195 C C . LEU B 1 145 ? 9.461 14.914 -0.01 1 84 145 LEU B C 1
ATOM 2197 O O . LEU B 1 145 ? 9.844 14.852 1.161 1 84 145 LEU B O 1
ATOM 2201 N N . ARG B 1 146 ? 10.227 14.5 -1.125 1 72.94 146 ARG B N 1
ATOM 2202 C CA . ARG B 1 146 ? 11.555 13.906 -1.004 1 72.94 146 ARG B CA 1
ATOM 2203 C C . ARG B 1 146 ? 11.516 12.625 -0.176 1 72.94 146 ARG B C 1
ATOM 2205 O O . ARG B 1 146 ? 12.438 12.344 0.585 1 72.94 146 ARG B O 1
ATOM 2212 N N . ILE B 1 147 ? 10.422 12.047 -0.009 1 67.44 147 ILE B N 1
ATOM 2213 C CA . ILE B 1 147 ? 10.344 10.797 0.739 1 67.44 147 ILE B CA 1
ATOM 2214 C C . ILE B 1 147 ? 11.203 9.734 0.056 1 67.44 147 ILE B C 1
ATOM 2216 O O . ILE B 1 147 ? 11.906 8.969 0.723 1 67.44 147 ILE B O 1
ATOM 2220 N N . SER B 1 148 ? 11.172 9.438 -1.294 1 53.44 148 SER B N 1
ATOM 2221 C CA . SER B 1 148 ? 11.93 8.383 -1.96 1 53.44 148 SER B CA 1
ATOM 2222 C C . SER B 1 148 ? 13.016 8.977 -2.854 1 53.44 148 SER B C 1
ATOM 2224 O O . SER B 1 148 ? 12.766 9.297 -4.016 1 53.44 148 SER B O 1
ATOM 2226 N N . ARG B 1 149 ? 13.805 9.977 -2.295 1 49.78 149 ARG B N 1
ATOM 2227 C CA . ARG B 1 149 ? 14.805 10.523 -3.207 1 49.78 149 ARG B CA 1
ATOM 2228 C C . ARG B 1 149 ? 15.703 9.414 -3.756 1 49.78 149 ARG B C 1
ATOM 2230 O O . ARG B 1 149 ? 16.266 9.547 -4.844 1 49.78 149 ARG B O 1
ATOM 2237 N N . SER B 1 150 ? 16.328 8.562 -2.9 1 42.66 150 SER B N 1
ATOM 2238 C CA . SER B 1 150 ? 17.547 7.836 -3.252 1 42.66 150 SER B CA 1
ATOM 2239 C C . SER B 1 150 ? 17.219 6.543 -3.992 1 42.66 150 SER B C 1
ATOM 2241 O O . SER B 1 150 ? 18.109 5.703 -4.199 1 42.66 150 SER B O 1
ATOM 2243 N N . LEU B 1 151 ? 16.094 6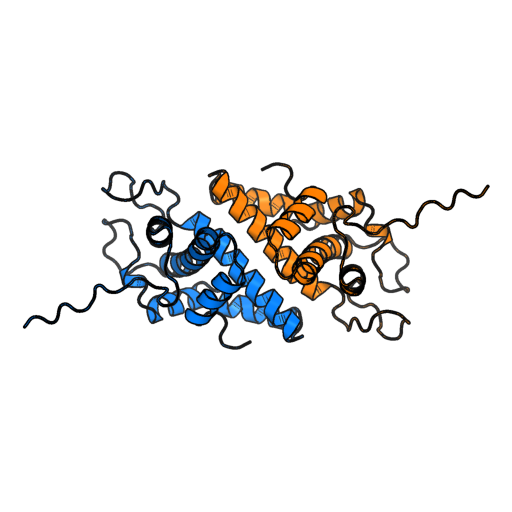.195 -4.523 1 38.94 151 LEU B N 1
ATOM 2244 C CA . LEU B 1 151 ? 16.297 4.918 -5.203 1 38.94 151 LEU B CA 1
ATOM 2245 C C . LEU B 1 151 ? 16.953 5.121 -6.562 1 38.94 151 LEU B C 1
ATOM 2247 O O . LEU B 1 151 ? 16.609 6.059 -7.289 1 38.94 151 LEU B O 1
#

Sequence (302 aa):
MSGLLPPLQAPPRNYRFSTPTLLDEATIAAGVPADSQHINAGTQGNKTLALIGDALIRLDVAVKSRVAESGTGRATEVLCEIGSNRSLQDIGRQVGLDEFVIRDPTNDGPVSLSQLATTVEALIGAVWIDSGYDFAQAQRVIQALRISRSLMSGLLPPLQAPPRNYRFSTPTLLDEATIAAGVPADSQHINAGTQGNKTLALIGDALIRLDVAVKSRVAESGTGRATEVLCEIGSNRSLQDIGRQVGLDEFVIRDPTNDGPVSLSQLATTVEALIGAVWIDSGYDFAQAQRVIQALRISRSL

Secondary structure (DSSP, 8-state):
---------PSPTT---SSHHHHHHHHB-TT--TTSSS----TTTTHHHHHHHHHHHHHHHHHHHHHHT-HHHHHHHHHHHHTSHHHHHHHHHHTTGGGT-B--TT--SPPPHHHHHHHHHHHHHHHHHHTTS-HHHHHHHHHHTTTT---/---------PSPTT---SSHHHHHHHHB-TT--TTSSS----TTTTHHHHHHHHHHHHHHHHHHHHHHT-HHHHHHHHHHHHTSHHHHHHHHHHTTGGGT-B--TT--SPPPHHHHHHHHHHHHHHHHHHTTS-HHHHHHHHHHTTTT---

Nearest PDB structures (foldseek):
  3o2r-assembly2_D  TM=8.155E-01  e=2.273E-05  Campylobacter jejuni sub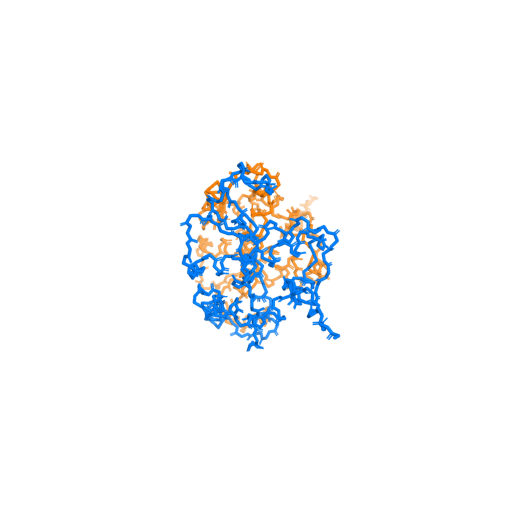sp. jejuni NCTC 11168 = ATCC 700819
  3n3w-assembly1_B  TM=8.254E-01  e=6.315E-05  Campylobacter jejuni subsp. jejuni NCTC 11168 = ATCC 700819
  3rv0-assembly1_A  TM=6.947E-01  e=1.425E-03  Vanderwaltozyma polyspora DSM 70294
  6v5c-assembly1_A  TM=7.657E-01  e=1.833E-02  Homo sapiens
  2ffl-assembly1_A  TM=8.280E-01  e=1.153E-01  Giardia duodenalis

Solvent-accessible surface area (backbone atoms only — not comparable to full-atom values): 16254 Å² total; per-residue (Å²): 134,83,76,72,69,70,77,81,72,67,73,57,87,90,57,82,69,85,49,59,64,43,58,53,41,16,27,25,38,60,64,30,66,53,85,48,86,73,61,85,41,53,71,57,34,17,51,49,34,17,45,28,14,50,21,48,52,48,29,51,44,26,51,49,23,52,75,65,64,60,47,61,67,51,34,50,52,49,44,59,51,40,67,26,54,68,43,26,23,51,39,23,54,74,68,53,44,65,82,59,52,43,59,43,81,86,56,82,63,78,77,48,58,66,55,36,19,38,30,48,24,2,44,44,18,30,46,23,61,62,58,71,58,34,56,68,61,34,49,49,50,42,45,72,56,51,52,66,66,82,121,134,82,76,70,68,71,77,82,71,66,75,57,87,89,57,82,71,85,49,59,63,43,59,53,41,17,27,25,36,59,64,31,66,49,86,47,87,73,58,87,40,53,70,55,35,16,50,50,33,17,44,28,13,48,20,47,52,47,29,51,44,26,51,50,23,53,77,65,63,59,48,62,66,51,34,49,52,49,45,59,50,41,67,25,53,67,43,28,21,51,38,22,54,73,68,52,44,66,80,58,53,42,58,41,81,88,57,81,62,78,74,49,58,66,55,36,19,40,32,48,24,2,44,43,18,29,45,23,61,61,60,71,59,33,58,69,61,35,50,49,50,42,46,72,54,52,52,66,65,82,120

Foldseek 3Di:
DPPPPPDLDADPPVDDFPDVVLLVQLQEFAPADPPPPDDPNPNHRLQVLLVQLLVLLLVLLVVVCVVVVVDPVVSVVLCCQLLDLVNLLVLLVVSPSQVRRHYHPVDPDGDDSNRSSSSSSSVLSSQCVRVVNDSVSSNVRCVSSVSRVPD/DPPPPPDPDADPPVDDFPDVVLLVQLQEFAPADPPPPDDPNPNHGLQVLLVQLLVLLLVLLVVVCVVVVVDPVVSVVLCCQLLDLQNLLVLLVVSPSQVRRHYHPVDPDGDDSNRSSSSSSSVLSSQCVRVVNDSVSSNVRCVSSVSRVPD

Radius of gyration: 21.45 Å; Cα contacts (8 Å, |Δi|>4): 485; chains: 2; bounding box: 36×87×53 Å

InterPro domains:
  IPR000999 Ribonuclease III domain [PF14622] (42-143)
  IPR000999 Ribonuclease III domain [PS50142] (14-132)
  IPR000999 Ribonuclease III domain [SM00535] (21-151)
  IPR036389 Ribonuclease III, endonuclease domain superfamily [G3DSA:1.10.1520.10] (13-149)
  IPR036389 Ribonuclease III, endonuclease domain superfamily [SSF69065] (14-138)

pLDDT: mean 84.05, std 17.56, range [36.19, 98.44]

Organism: NCBI:txid100816